Protein AF-0000000068388677 (afdb_homodimer)

Structure (mmCIF, N/CA/C/O backbone):
data_AF-0000000068388677-model_v1
#
loop_
_entity.id
_entity.type
_entity.pdbx_description
1 polymer 'Transmembrane protein'
#
loop_
_atom_site.group_PDB
_atom_site.id
_atom_site.type_symbol
_atom_site.label_atom_id
_atom_site.label_alt_id
_atom_site.label_comp_id
_atom_site.label_asym_id
_atom_site.label_entity_id
_atom_site.label_seq_id
_atom_site.pdbx_PDB_ins_code
_atom_site.Cartn_x
_atom_site.Cartn_y
_atom_site.Cartn_z
_atom_site.occupancy
_atom_site.B_iso_or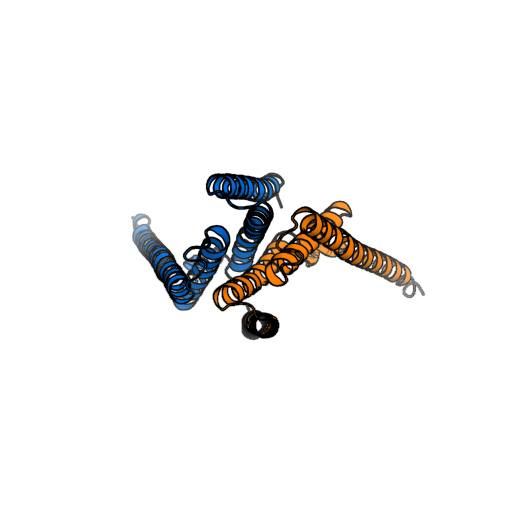_equiv
_atom_site.auth_seq_id
_atom_site.auth_comp_id
_atom_site.auth_asym_id
_atom_site.auth_atom_id
_atom_site.pdbx_PDB_model_num
ATOM 1 N N . MET A 1 1 ? 6.617 -12.484 -16.359 1 70.88 1 MET A N 1
ATOM 2 C CA . MET A 1 1 ? 5.617 -11.508 -16.797 1 70.88 1 MET A CA 1
ATOM 3 C C . MET A 1 1 ? 5.969 -10.938 -18.156 1 70.88 1 MET A C 1
ATOM 5 O O . MET A 1 1 ? 7.148 -10.812 -18.5 1 70.88 1 MET A O 1
ATOM 9 N N . SER A 1 2 ? 4.801 -10.594 -18.859 1 80.19 2 SER A N 1
ATOM 10 C CA . SER A 1 2 ? 5.016 -10.008 -20.172 1 80.19 2 SER A CA 1
ATOM 11 C C . SER A 1 2 ? 5.508 -8.562 -20.062 1 80.19 2 SER A C 1
ATOM 13 O O . SER A 1 2 ? 5.242 -7.887 -19.062 1 80.19 2 SER A O 1
ATOM 15 N N . LYS A 1 3 ? 6.238 -8 -20.984 1 84.19 3 LYS A N 1
ATOM 16 C CA . LYS A 1 3 ? 6.77 -6.641 -21.031 1 84.19 3 LYS A CA 1
ATOM 17 C C . LYS A 1 3 ? 5.648 -5.609 -21 1 84.19 3 LYS A C 1
ATOM 19 O O . LYS A 1 3 ? 5.781 -4.555 -20.375 1 84.19 3 LYS A O 1
ATOM 24 N N . VAL A 1 4 ? 4.664 -5.949 -21.656 1 84.62 4 VAL A N 1
ATOM 25 C CA . VAL A 1 4 ? 3.525 -5.043 -21.75 1 84.62 4 VAL A CA 1
ATOM 26 C C . VAL A 1 4 ? 2.895 -4.867 -20.359 1 84.62 4 VAL A C 1
ATOM 28 O O . VAL A 1 4 ? 2.539 -3.752 -19.969 1 84.62 4 VAL A O 1
ATOM 31 N N . SER A 1 5 ? 2.799 -5.879 -19.594 1 82.56 5 SER A N 1
ATOM 32 C CA . SER A 1 5 ? 2.215 -5.832 -18.25 1 82.56 5 SER A CA 1
ATOM 33 C C . SER A 1 5 ? 3.086 -5.027 -17.297 1 82.56 5 SER A C 1
ATOM 35 O O . SER A 1 5 ? 2.572 -4.277 -16.453 1 82.56 5 SER A O 1
ATOM 37 N N . ILE A 1 6 ? 4.32 -5.121 -17.5 1 83.25 6 ILE A N 1
ATOM 38 C CA . ILE A 1 6 ? 5.266 -4.355 -16.688 1 83.25 6 ILE A CA 1
ATOM 39 C C . ILE A 1 6 ? 5.113 -2.867 -16.984 1 83.25 6 ILE A C 1
ATOM 41 O O . ILE A 1 6 ? 4.996 -2.053 -16.062 1 83.25 6 ILE A O 1
ATOM 45 N N . PHE A 1 7 ? 5.098 -2.582 -18.219 1 83.19 7 PHE A N 1
ATOM 46 C CA . PHE A 1 7 ? 4.961 -1.192 -18.641 1 83.19 7 PHE A CA 1
ATOM 47 C C . PHE A 1 7 ? 3.664 -0.592 -18.109 1 83.19 7 PHE A C 1
ATOM 49 O O . PHE A 1 7 ? 3.65 0.54 -17.625 1 83.19 7 PHE A O 1
ATOM 56 N N . LYS A 1 8 ? 2.654 -1.335 -18.156 1 83.94 8 LYS A N 1
ATOM 57 C CA . LYS A 1 8 ? 1.356 -0.853 -17.688 1 83.94 8 LYS A CA 1
ATOM 58 C C . LYS A 1 8 ? 1.376 -0.573 -16.188 1 83.94 8 LYS A C 1
ATOM 60 O O . LYS A 1 8 ? 0.79 0.409 -15.727 1 83.94 8 LYS A O 1
ATOM 65 N N . ALA A 1 9 ? 2.018 -1.429 -15.5 1 83.5 9 ALA A N 1
ATOM 66 C CA . ALA A 1 9 ? 2.092 -1.253 -14.047 1 83.5 9 ALA A CA 1
ATOM 67 C C . ALA A 1 9 ? 2.867 0.012 -13.688 1 83.5 9 ALA A C 1
ATOM 69 O O . ALA A 1 9 ? 2.402 0.824 -12.883 1 83.5 9 ALA A O 1
ATOM 70 N N . TYR A 1 10 ? 3.951 0.292 -14.336 1 89.62 10 TYR A N 1
ATOM 71 C CA . TYR A 1 10 ? 4.762 1.472 -14.055 1 89.62 10 TYR A CA 1
ATOM 72 C C . TYR A 1 10 ? 4.082 2.736 -14.57 1 89.62 10 TYR A C 1
ATOM 74 O O . TYR A 1 10 ? 4.062 3.76 -13.883 1 89.62 10 TYR A O 1
ATOM 82 N N . PHE A 1 11 ? 3.566 2.586 -15.68 1 87.62 11 PHE A N 1
ATOM 83 C CA . PHE A 1 11 ? 2.898 3.744 -16.266 1 87.62 11 PHE A CA 1
ATOM 84 C C . PHE A 1 11 ? 1.707 4.168 -15.414 1 87.62 11 PHE A C 1
ATOM 86 O O . PHE A 1 11 ? 1.5 5.359 -15.172 1 87.62 11 PHE A O 1
ATOM 93 N N . GLY A 1 12 ? 0.905 3.201 -15.016 1 89.25 12 GLY A N 1
ATOM 94 C CA . GLY A 1 12 ? -0.226 3.514 -14.156 1 89.25 12 GLY A CA 1
ATOM 95 C C . GLY A 1 12 ? 0.175 4.215 -12.875 1 89.25 12 GLY A C 1
ATOM 96 O O . GLY A 1 12 ? -0.474 5.176 -12.453 1 89.25 12 GLY A O 1
ATOM 97 N N . ALA A 1 13 ? 1.21 3.748 -12.336 1 92.62 13 ALA A N 1
ATOM 98 C CA . ALA A 1 13 ? 1.688 4.332 -11.086 1 92.62 13 ALA A CA 1
ATOM 99 C C . ALA A 1 13 ? 2.172 5.766 -11.305 1 92.62 13 ALA A C 1
ATOM 101 O O . ALA A 1 13 ? 1.807 6.668 -10.547 1 92.62 13 ALA A O 1
ATOM 102 N N . VAL A 1 14 ? 2.938 5.98 -12.32 1 93.5 14 VAL A N 1
ATOM 103 C CA . VAL A 1 14 ? 3.5 7.297 -12.617 1 93.5 14 VAL A CA 1
ATOM 104 C C . VAL A 1 14 ? 2.383 8.266 -13 1 93.5 14 VAL A C 1
ATOM 106 O O . VAL A 1 14 ? 2.357 9.406 -12.539 1 93.5 14 VAL A O 1
ATOM 109 N N . PHE A 1 15 ? 1.5 7.766 -13.812 1 95.31 15 PHE A N 1
ATOM 110 C CA . PHE A 1 15 ? 0.402 8.594 -14.289 1 95.31 15 PHE A CA 1
ATOM 111 C C . PHE A 1 15 ? -0.478 9.047 -13.133 1 95.31 15 PHE A C 1
ATOM 113 O O . PHE A 1 15 ? -0.777 10.242 -13 1 95.31 15 PHE A O 1
ATOM 120 N N . LEU A 1 16 ? -0.918 8.133 -12.359 1 94.94 16 LEU A N 1
ATOM 121 C CA . LEU A 1 16 ? -1.775 8.469 -11.227 1 94.94 16 LEU A CA 1
ATOM 122 C C . LEU A 1 16 ? -1.05 9.383 -10.25 1 94.94 16 LEU A C 1
ATOM 124 O O . LEU A 1 16 ? -1.65 10.305 -9.688 1 94.94 16 LEU A O 1
ATOM 128 N N . THR A 1 17 ? 0.203 9.156 -10.016 1 95.94 17 THR A N 1
ATOM 129 C CA . THR A 1 17 ? 1 10.016 -9.141 1 95.94 17 THR A CA 1
ATOM 130 C C . THR A 1 17 ? 1.036 11.445 -9.672 1 95.94 17 THR A C 1
ATOM 132 O O . THR A 1 17 ? 0.884 12.398 -8.906 1 95.94 17 THR A O 1
ATOM 135 N N . ALA A 1 18 ? 1.253 11.57 -10.953 1 95.81 18 ALA A N 1
ATOM 136 C CA . ALA A 1 18 ? 1.291 12.891 -11.57 1 95.81 18 ALA A CA 1
ATOM 137 C C . ALA A 1 18 ? -0.039 13.617 -11.391 1 95.81 18 ALA A C 1
ATOM 139 O O . ALA A 1 18 ? -0.065 14.805 -11.07 1 95.81 18 ALA A O 1
ATOM 140 N N . ILE A 1 19 ? -1.111 12.984 -11.586 1 95.81 19 ILE A N 1
ATOM 141 C CA . ILE A 1 19 ? -2.438 13.57 -11.438 1 95.81 19 ILE A CA 1
ATOM 142 C C . ILE A 1 19 ? -2.619 14.078 -10.008 1 95.81 19 ILE A C 1
ATOM 144 O O . ILE A 1 19 ? -3.076 15.203 -9.789 1 95.81 19 ILE A O 1
ATOM 148 N N . ILE A 1 20 ? -2.244 13.219 -9.055 1 95 20 ILE A N 1
ATOM 149 C CA . ILE A 1 20 ? -2.42 13.562 -7.648 1 95 20 ILE A CA 1
ATOM 150 C C . ILE A 1 20 ? -1.515 14.734 -7.285 1 95 20 ILE A C 1
ATOM 152 O O . ILE A 1 20 ? -1.927 15.648 -6.562 1 95 20 ILE A O 1
ATOM 156 N N . ALA A 1 21 ? -0.312 14.734 -7.781 1 94.75 21 ALA A N 1
ATOM 157 C CA . ALA A 1 21 ? 0.615 15.828 -7.508 1 94.75 21 ALA A CA 1
ATOM 158 C C . ALA A 1 21 ? 0.093 17.141 -8.078 1 94.75 21 ALA A C 1
ATOM 160 O O . ALA A 1 21 ? 0.125 18.172 -7.406 1 94.75 21 ALA A O 1
ATOM 161 N N . ILE A 1 22 ? -0.365 17.094 -9.234 1 95.62 22 ILE A N 1
ATOM 162 C CA . ILE A 1 22 ? -0.893 18.281 -9.898 1 95.62 22 ILE A CA 1
ATOM 163 C C . ILE A 1 22 ? -2.127 18.781 -9.148 1 95.62 22 ILE A C 1
ATOM 165 O O . ILE A 1 22 ? -2.268 19.969 -8.898 1 95.62 22 ILE A O 1
ATOM 169 N N . ALA A 1 23 ? -2.998 17.922 -8.812 1 93.88 23 ALA A N 1
ATOM 170 C CA . ALA A 1 23 ? -4.199 18.281 -8.062 1 93.88 23 ALA A CA 1
ATOM 171 C C . ALA A 1 23 ? -3.844 18.906 -6.719 1 93.88 23 ALA A C 1
ATOM 173 O O . ALA A 1 23 ? -4.449 19.891 -6.309 1 93.88 23 ALA A O 1
ATOM 174 N N . ALA A 1 24 ? -2.9 18.281 -6.082 1 93.25 24 ALA A N 1
ATOM 175 C CA . ALA A 1 24 ? -2.467 18.797 -4.793 1 93.25 24 ALA A CA 1
ATOM 176 C C . ALA A 1 24 ? -1.853 20.188 -4.945 1 93.25 24 ALA A C 1
ATOM 178 O O . ALA A 1 24 ? -2.092 21.078 -4.125 1 93.25 24 ALA A O 1
ATOM 179 N N . TRP A 1 25 ? -1.067 20.344 -5.961 1 93.12 25 TRP A N 1
ATOM 180 C CA . TRP A 1 25 ? -0.481 21.656 -6.246 1 93.12 25 TRP A CA 1
ATOM 181 C C . TRP A 1 25 ? -1.566 22.688 -6.508 1 93.12 25 TRP A C 1
ATOM 183 O O . TRP A 1 25 ? -1.492 23.812 -6.004 1 93.12 25 TRP A O 1
ATOM 193 N N . TRP A 1 26 ? -2.57 22.297 -7.168 1 94.06 26 TRP A N 1
ATOM 194 C CA . TRP A 1 26 ? -3.682 23.188 -7.484 1 94.06 26 TRP A CA 1
ATOM 195 C C . TRP A 1 26 ? -4.441 23.578 -6.223 1 94.06 26 TRP A C 1
ATOM 197 O O . TRP A 1 26 ? -5 24.672 -6.141 1 94.06 26 TRP A O 1
ATOM 207 N N . GLN A 1 27 ? -4.477 22.719 -5.312 1 91.5 27 GLN A N 1
ATOM 2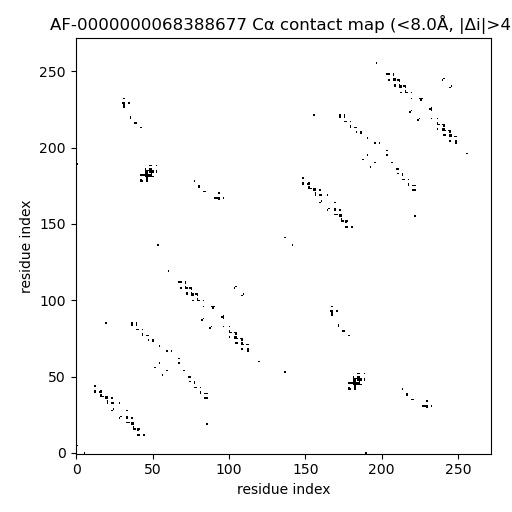08 C CA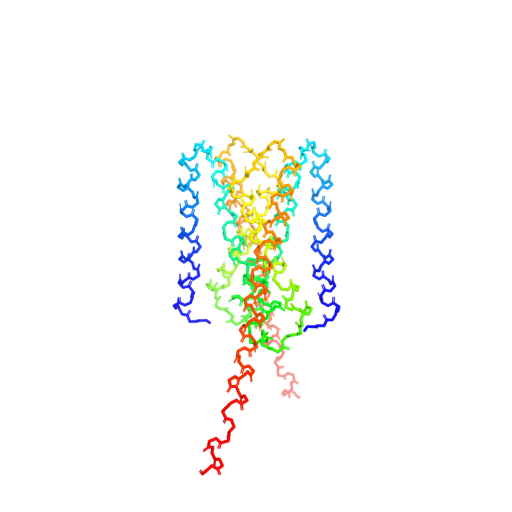 . GLN A 1 27 ? -5.191 22.953 -4.066 1 91.5 27 GLN A CA 1
ATOM 209 C C . GLN A 1 27 ? -4.363 23.812 -3.115 1 91.5 27 GLN A C 1
ATOM 211 O O . GLN A 1 27 ? -4.848 24.219 -2.053 1 91.5 27 GLN A O 1
ATOM 216 N N . GLY A 1 28 ? -3.023 24.031 -3.422 1 91.62 28 GLY A N 1
ATOM 217 C CA . GLY A 1 28 ? -2.199 24.922 -2.621 1 91.62 28 GLY A CA 1
ATOM 218 C C . GLY A 1 28 ? -1.383 24.188 -1.568 1 91.62 28 GLY A C 1
ATOM 219 O O . GLY A 1 28 ? -0.902 24.797 -0.614 1 91.62 28 GLY A O 1
ATOM 220 N N . ASP A 1 29 ? -1.327 22.891 -1.733 1 90.88 29 ASP A N 1
ATOM 221 C CA . ASP A 1 29 ? -0.529 22.141 -0.775 1 90.88 29 ASP A CA 1
ATOM 222 C C . ASP A 1 29 ? 0.948 22.516 -0.87 1 90.88 29 ASP A C 1
ATOM 224 O O . ASP A 1 29 ? 1.436 22.859 -1.945 1 90.88 29 ASP A O 1
ATOM 228 N N . ASN A 1 30 ? 1.597 22.484 0.29 1 92 30 ASN A N 1
ATOM 229 C CA . ASN A 1 30 ? 3.039 22.703 0.257 1 92 30 ASN A CA 1
ATOM 230 C C . ASN A 1 30 ? 3.779 21.5 -0.322 1 92 30 ASN A C 1
ATOM 232 O O . ASN A 1 30 ? 3.189 20.438 -0.508 1 92 30 ASN A O 1
ATOM 236 N N . ALA A 1 31 ? 5.039 21.609 -0.63 1 92.5 31 ALA A N 1
ATOM 237 C CA . ALA A 1 31 ? 5.84 20.594 -1.324 1 92.5 31 ALA A CA 1
ATOM 238 C C . ALA A 1 31 ? 5.918 19.297 -0.516 1 92.5 31 ALA A C 1
ATOM 240 O O . ALA A 1 31 ? 5.879 18.203 -1.08 1 92.5 31 ALA A O 1
ATOM 241 N N . THR A 1 32 ? 6.023 19.406 0.771 1 92.12 32 THR A N 1
ATOM 242 C CA . THR A 1 32 ? 6.121 18.234 1.639 1 92.12 32 THR A CA 1
ATOM 243 C C . THR A 1 32 ? 4.824 17.422 1.604 1 92.12 32 THR A C 1
ATOM 245 O O . THR A 1 32 ? 4.852 16.203 1.528 1 92.12 32 THR A O 1
ATOM 248 N N . THR A 1 33 ? 3.744 18.141 1.636 1 90.44 33 THR A N 1
ATOM 249 C CA . THR A 1 33 ? 2.447 17.484 1.58 1 90.44 33 THR A CA 1
ATOM 250 C C . THR A 1 33 ? 2.242 16.812 0.229 1 90.44 33 THR A C 1
ATOM 252 O O . THR A 1 33 ? 1.729 15.688 0.161 1 90.44 33 THR A O 1
ATOM 255 N N . ILE A 1 34 ? 2.605 17.453 -0.804 1 94 34 ILE A N 1
ATOM 256 C CA . ILE A 1 34 ? 2.496 16.875 -2.145 1 94 34 ILE A CA 1
ATOM 257 C C . ILE A 1 34 ? 3.314 15.594 -2.227 1 94 34 ILE A C 1
ATOM 259 O O . ILE A 1 34 ? 2.85 14.586 -2.771 1 94 34 ILE A O 1
ATOM 263 N N . PHE A 1 35 ? 4.492 15.672 -1.687 1 94.56 35 PHE A N 1
ATOM 264 C CA . PHE A 1 35 ? 5.375 14.516 -1.69 1 94.56 35 PHE A CA 1
ATOM 265 C C . PHE A 1 35 ? 4.742 13.352 -0.939 1 94.56 35 PHE A C 1
ATOM 267 O O . PHE A 1 35 ? 4.781 12.211 -1.406 1 94.56 35 PHE A O 1
ATOM 274 N N . HIS A 1 36 ? 4.129 13.562 0.18 1 94.25 36 HIS A N 1
ATOM 275 C CA . HIS A 1 36 ? 3.48 12.516 0.966 1 94.25 36 HIS A CA 1
ATOM 276 C C . HIS A 1 36 ? 2.324 11.883 0.198 1 94.25 36 HIS A C 1
ATOM 278 O O . HIS A 1 36 ? 2.188 10.664 0.171 1 94.25 36 HIS A O 1
ATOM 284 N N . LYS A 1 37 ? 1.553 12.758 -0.434 1 94.38 37 LYS A N 1
ATOM 285 C CA . LYS A 1 37 ? 0.431 12.258 -1.225 1 94.38 37 LYS A CA 1
ATOM 286 C C . LYS A 1 37 ? 0.919 11.406 -2.395 1 94.38 37 LYS A C 1
ATOM 288 O O . LYS A 1 37 ? 0.313 10.383 -2.721 1 94.38 37 LYS A O 1
ATOM 293 N N . ALA A 1 38 ? 1.976 11.859 -2.938 1 95.31 38 ALA A N 1
ATOM 294 C CA . ALA A 1 38 ? 2.555 11.148 -4.078 1 95.31 38 ALA A CA 1
ATOM 295 C C . ALA A 1 38 ? 3.049 9.766 -3.666 1 95.31 38 ALA A C 1
ATOM 297 O O . ALA A 1 38 ? 2.984 8.82 -4.453 1 95.31 38 ALA A O 1
ATOM 298 N N . LEU A 1 39 ? 3.514 9.633 -2.477 1 95.75 39 LEU A N 1
ATOM 299 C CA . LEU A 1 39 ? 4.039 8.359 -1.989 1 95.75 39 LEU A CA 1
ATOM 300 C C . LEU A 1 39 ? 2.908 7.363 -1.737 1 95.75 39 LEU A C 1
ATOM 302 O O . LEU A 1 39 ? 3.117 6.152 -1.803 1 95.75 39 LEU A O 1
ATOM 306 N N . VAL A 1 40 ? 1.746 7.848 -1.53 1 96.62 40 VAL A N 1
ATOM 307 C CA . VAL A 1 40 ? 0.61 7 -1.183 1 96.62 40 VAL A CA 1
ATOM 308 C C . VAL A 1 40 ? 0.131 6.242 -2.42 1 96.62 40 VAL A C 1
ATOM 310 O O . VAL A 1 40 ? -0.379 5.125 -2.314 1 96.62 40 VAL A O 1
ATOM 313 N N . VAL A 1 41 ? 0.378 6.742 -3.588 1 96.81 41 VAL A N 1
ATOM 314 C CA . VAL A 1 41 ? -0.19 6.223 -4.828 1 96.81 41 VAL A CA 1
ATOM 315 C C . VAL A 1 41 ? 0.393 4.844 -5.121 1 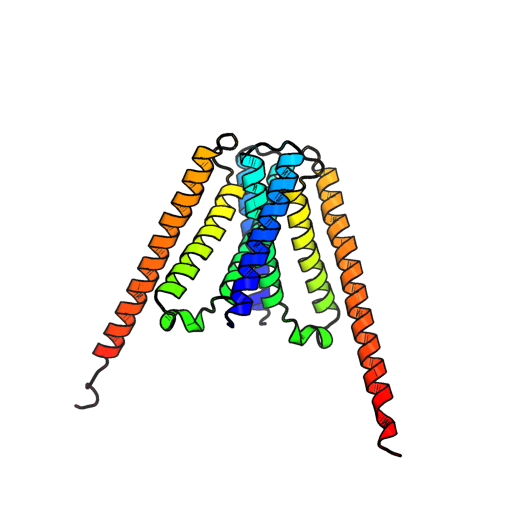96.81 41 VAL A C 1
ATOM 317 O O . VAL A 1 41 ? -0.346 3.861 -5.242 1 96.81 41 VAL A O 1
ATOM 320 N N . PRO A 1 42 ? 1.699 4.77 -5.184 1 96 42 PRO A N 1
ATOM 321 C CA . PRO A 1 42 ? 2.215 3.426 -5.445 1 96 42 PRO A CA 1
ATOM 322 C C . PRO A 1 42 ? 1.899 2.441 -4.32 1 96 42 PRO A C 1
ATOM 324 O O . PRO A 1 42 ? 1.711 1.25 -4.574 1 96 42 PRO A O 1
ATOM 327 N N . LEU A 1 43 ? 1.852 2.918 -3.113 1 96.94 43 LEU A N 1
ATOM 328 C CA . LEU A 1 43 ? 1.47 2.047 -2.008 1 96.94 43 LEU A CA 1
ATOM 329 C C . LEU A 1 43 ? 0.065 1.489 -2.215 1 96.94 43 LEU A C 1
ATOM 331 O O . LEU A 1 43 ? -0.172 0.298 -2.004 1 96.94 43 LEU A O 1
ATOM 335 N N . TYR A 1 44 ? -0.84 2.35 -2.629 1 96.94 44 TYR A N 1
ATOM 336 C CA . TYR A 1 44 ? -2.223 1.956 -2.871 1 96.94 44 TYR A CA 1
ATOM 337 C C . TYR A 1 44 ? -2.311 0.932 -3.996 1 96.94 44 TYR A C 1
ATOM 339 O O . TYR A 1 44 ? -2.979 -0.095 -3.859 1 96.94 44 TYR A O 1
ATOM 347 N N . LEU A 1 45 ? -1.621 1.186 -5.102 1 96.88 45 LEU A N 1
ATOM 348 C CA . LEU A 1 45 ? -1.681 0.3 -6.262 1 96.88 45 LEU A CA 1
ATOM 349 C C . LEU A 1 45 ? -1.1 -1.07 -5.93 1 96.88 45 LEU A C 1
ATOM 351 O O . LEU A 1 45 ? -1.686 -2.098 -6.273 1 96.88 45 LEU A O 1
ATOM 355 N N . LEU A 1 46 ? -0.011 -1.026 -5.223 1 96.5 46 LEU A N 1
ATOM 356 C CA . LEU A 1 46 ? 0.612 -2.285 -4.828 1 96.5 46 LEU A CA 1
ATOM 357 C C . LEU A 1 46 ? -0.224 -3 -3.773 1 96.5 46 LEU A C 1
ATOM 359 O O . LEU A 1 46 ? -0.3 -4.23 -3.764 1 96.5 46 LEU A O 1
ATOM 363 N N . ALA A 1 47 ? -0.791 -2.258 -2.893 1 97 47 ALA A N 1
ATOM 364 C CA . ALA A 1 47 ? -1.649 -2.854 -1.872 1 97 47 ALA A CA 1
ATOM 365 C C . ALA A 1 47 ? -2.846 -3.559 -2.504 1 97 47 ALA A C 1
ATOM 367 O O . ALA A 1 47 ? -3.238 -4.645 -2.066 1 97 47 ALA A O 1
ATOM 368 N N . SER A 1 48 ? -3.42 -2.918 -3.5 1 95.75 48 SER A N 1
ATOM 369 C CA . SER A 1 48 ? -4.531 -3.535 -4.219 1 95.75 48 SER A CA 1
ATOM 370 C C . SER A 1 48 ? -4.109 -4.852 -4.859 1 95.75 48 SER A C 1
ATOM 372 O O . SER A 1 48 ? -4.848 -5.84 -4.797 1 95.75 48 SER A O 1
ATOM 374 N N . THR A 1 49 ? -2.945 -4.801 -5.391 1 94.06 49 THR A N 1
ATOM 375 C CA . THR A 1 49 ? -2.4 -6.023 -5.973 1 94.06 49 THR A CA 1
ATOM 376 C C . THR A 1 49 ? -2.15 -7.07 -4.891 1 94.06 49 THR A C 1
ATOM 378 O O . THR A 1 49 ? -2.391 -8.258 -5.105 1 94.06 49 THR A O 1
ATOM 381 N N . GLY A 1 50 ? -1.657 -6.625 -3.781 1 94.88 50 GLY A N 1
ATOM 382 C CA . GLY A 1 50 ? -1.432 -7.535 -2.67 1 94.88 50 GLY A CA 1
ATOM 383 C C . GLY A 1 50 ? -2.705 -8.188 -2.162 1 94.88 50 GLY A C 1
ATOM 384 O O . GLY A 1 50 ? -2.721 -9.383 -1.858 1 94.88 50 GLY A O 1
ATOM 385 N N . LEU A 1 51 ? -3.699 -7.406 -2.096 1 94.88 51 LEU A N 1
ATOM 386 C CA . LEU A 1 51 ? -4.98 -7.949 -1.66 1 94.88 51 LEU A CA 1
ATOM 387 C C . LEU A 1 51 ? -5.473 -9.023 -2.625 1 94.88 51 LEU A C 1
ATOM 389 O O . LEU A 1 51 ? -5.988 -10.055 -2.199 1 94.88 51 LEU A O 1
ATOM 393 N N . ARG A 1 52 ? -5.266 -8.828 -3.881 1 92.94 52 ARG A N 1
ATOM 394 C CA . ARG A 1 52 ? -5.699 -9.773 -4.902 1 92.94 52 ARG A CA 1
ATOM 395 C C . ARG A 1 52 ? -4.875 -11.055 -4.848 1 92.94 52 ARG A C 1
ATOM 397 O O . ARG A 1 52 ? -5.332 -12.109 -5.289 1 92.94 52 ARG A O 1
ATOM 404 N N . SER A 1 53 ? -3.705 -10.906 -4.324 1 90.31 53 SER A N 1
ATOM 405 C CA . SER A 1 53 ? -2.91 -12.117 -4.156 1 90.31 53 SER A CA 1
ATOM 406 C C . SER A 1 53 ? -3.516 -13.039 -3.1 1 90.31 53 SER A C 1
ATOM 408 O O . SER A 1 53 ? -3.389 -14.258 -3.186 1 90.31 53 SER A O 1
ATOM 410 N N . TYR A 1 54 ? -4.184 -12.484 -2.104 1 90.12 54 TYR A N 1
ATOM 411 C CA . TYR A 1 54 ? -4.871 -13.266 -1.079 1 90.12 54 TYR A CA 1
ATOM 412 C C . TYR A 1 54 ? -6.25 -13.703 -1.562 1 90.12 54 TYR A C 1
ATOM 414 O O . TYR A 1 54 ? -6.777 -14.719 -1.107 1 90.12 54 TYR A O 1
ATOM 422 N N . PHE A 1 55 ? -6.797 -12.914 -2.477 1 92 55 PHE A N 1
ATOM 423 C CA . PHE A 1 55 ? -8.117 -13.172 -3.033 1 92 55 PHE A CA 1
ATOM 424 C C . PHE A 1 55 ? -8.062 -13.227 -4.555 1 92 55 PHE A C 1
ATOM 426 O O . PHE A 1 55 ? -8.578 -12.336 -5.234 1 92 55 PHE A O 1
ATOM 433 N N . PRO A 1 56 ? -7.555 -14.352 -5.055 1 89.5 56 PRO A N 1
ATOM 434 C CA . PRO A 1 56 ? -7.379 -14.43 -6.508 1 89.5 56 PRO A CA 1
ATOM 435 C C . PRO A 1 56 ? -8.703 -14.32 -7.266 1 89.5 56 PRO A C 1
ATOM 437 O O . PRO A 1 56 ? -9.719 -14.852 -6.82 1 89.5 56 PRO A O 1
ATOM 440 N N . GLU A 1 57 ? -8.578 -13.656 -8.391 1 87.19 57 GLU A N 1
ATOM 441 C CA . GLU A 1 57 ? -9.758 -13.367 -9.203 1 87.19 57 GLU A CA 1
ATOM 442 C C . GLU A 1 57 ? -10.375 -14.656 -9.75 1 87.19 57 GLU A C 1
ATOM 444 O O . GLU A 1 57 ? -11.586 -14.734 -9.945 1 87.19 57 GLU A O 1
ATOM 449 N N . ILE A 1 58 ? -9.578 -15.68 -10.008 1 83.44 58 ILE A N 1
ATOM 450 C CA . ILE A 1 58 ? -10.023 -16.938 -10.609 1 83.44 58 ILE A CA 1
ATOM 451 C C . ILE A 1 58 ? -11.031 -17.609 -9.688 1 83.44 58 ILE A C 1
ATOM 453 O O . ILE A 1 58 ? -11.875 -18.391 -10.148 1 83.44 58 ILE A O 1
ATOM 457 N N . PHE A 1 59 ? -11.086 -17.219 -8.445 1 86.69 59 PHE A N 1
ATOM 458 C CA . PHE A 1 59 ? -11.953 -17.906 -7.492 1 86.69 59 PHE A CA 1
ATOM 459 C C . PHE A 1 59 ? -13.156 -17.031 -7.137 1 86.69 59 PHE A C 1
ATOM 461 O O . PHE A 1 59 ? -13.945 -17.391 -6.262 1 86.69 59 PHE A O 1
ATOM 468 N N . ASP A 1 60 ? -13.297 -15.938 -7.785 1 85.56 60 ASP A N 1
ATOM 469 C CA . ASP A 1 60 ? -14.352 -14.992 -7.434 1 85.56 60 ASP A CA 1
ATOM 470 C C . ASP A 1 60 ? -15.734 -15.633 -7.57 1 85.56 60 ASP A C 1
ATOM 472 O O . ASP A 1 60 ? -16.609 -15.414 -6.73 1 85.56 60 ASP A O 1
ATOM 476 N N . SER A 1 61 ? -15.914 -16.406 -8.609 1 81.75 61 SER A N 1
ATOM 477 C CA . SER A 1 61 ? -17.219 -16.984 -8.883 1 81.75 61 SER A CA 1
ATOM 478 C C . SER A 1 61 ? -17.516 -18.141 -7.926 1 81.75 61 SER A C 1
ATOM 480 O O . SER A 1 61 ? -18.688 -18.469 -7.684 1 81.75 61 SER A O 1
ATOM 482 N N . LYS A 1 62 ? -16.531 -18.766 -7.422 1 84.62 62 LYS A N 1
ATOM 483 C CA . LYS A 1 62 ? -16.703 -19.938 -6.57 1 84.62 62 LYS A CA 1
ATOM 484 C C . LYS A 1 62 ? -16.578 -19.562 -5.094 1 84.62 62 LYS A C 1
ATOM 486 O O . LYS A 1 62 ? -16.891 -20.375 -4.215 1 84.62 62 LYS A O 1
ATOM 491 N N . ARG A 1 63 ? -16.172 -18.406 -4.863 1 85.69 63 ARG A N 1
ATOM 492 C CA . ARG A 1 63 ? -15.961 -17.969 -3.486 1 85.69 63 ARG A CA 1
ATOM 493 C C . ARG A 1 63 ? -17.281 -17.844 -2.736 1 85.69 63 ARG A C 1
ATOM 495 O O . ARG A 1 63 ? -18.281 -17.391 -3.299 1 85.69 63 ARG A O 1
ATOM 502 N N . GLY A 1 64 ? -17.234 -18.219 -1.515 1 88.44 64 GLY A N 1
ATOM 503 C CA . GLY A 1 64 ? -18.422 -18.078 -0.679 1 88.44 64 GLY A CA 1
ATOM 504 C C . GLY A 1 64 ? -18.812 -16.641 -0.447 1 88.44 64 GLY A C 1
ATOM 505 O O . GLY A 1 64 ? -18.031 -15.719 -0.727 1 88.44 64 GLY A O 1
ATOM 506 N N . ILE A 1 65 ? -19.984 -16.438 0.068 1 88.69 65 ILE A N 1
ATOM 507 C CA . ILE A 1 65 ? -20.547 -15.117 0.306 1 88.69 65 ILE A CA 1
ATOM 508 C C . ILE A 1 65 ? -19.688 -14.375 1.326 1 88.69 65 ILE A C 1
ATOM 510 O O . ILE A 1 65 ? -19.438 -13.18 1.172 1 88.69 65 ILE A O 1
ATOM 514 N N . LEU A 1 66 ? -19.219 -15.062 2.309 1 89.25 66 LEU A N 1
ATOM 515 C CA . LEU A 1 66 ? -18.422 -14.43 3.354 1 89.25 66 LEU A CA 1
ATOM 516 C C . LEU A 1 66 ? -17.078 -13.992 2.814 1 89.25 66 LEU A C 1
ATOM 518 O O . LEU A 1 66 ? -16.578 -12.914 3.164 1 89.25 66 LEU A O 1
ATOM 522 N N . GLY A 1 67 ? -16.484 -14.891 2.004 1 89.56 67 GLY A N 1
ATOM 523 C CA . GLY A 1 67 ? -15.219 -14.539 1.374 1 89.56 67 GLY A CA 1
ATOM 524 C C . GLY A 1 67 ? -15.336 -13.359 0.427 1 89.56 67 GLY A C 1
ATOM 525 O O . GLY A 1 67 ? -14.438 -12.516 0.36 1 89.56 67 GLY A O 1
ATOM 526 N N . THR A 1 68 ? -16.438 -13.32 -0.212 1 90.44 68 THR A N 1
ATOM 527 C CA . THR A 1 68 ? -16.703 -12.211 -1.13 1 90.44 68 THR A CA 1
ATOM 528 C C . THR A 1 68 ? -16.906 -10.914 -0.364 1 90.44 68 THR A C 1
ATOM 530 O O . THR A 1 68 ? -16.391 -9.859 -0.754 1 90.44 68 THR A O 1
ATOM 533 N N . LEU A 1 69 ? -17.625 -11.031 0.663 1 90.88 69 LEU A N 1
ATOM 534 C CA . LEU A 1 69 ? -17.844 -9.867 1.512 1 90.88 69 LEU A CA 1
ATOM 535 C C . LEU A 1 69 ? -16.531 -9.359 2.098 1 90.88 69 LEU A C 1
ATOM 537 O O . LEU A 1 69 ? -16.281 -8.156 2.117 1 90.88 69 LEU A O 1
ATOM 541 N N . GLU A 1 70 ? -15.75 -10.281 2.59 1 92.25 70 GLU A N 1
ATOM 542 C CA . GLU A 1 70 ? -14.453 -9.922 3.162 1 92.25 70 GLU A CA 1
ATOM 543 C C . GLU A 1 70 ? -13.586 -9.18 2.148 1 92.25 70 GLU A C 1
ATOM 545 O O . GLU A 1 70 ? -12.992 -8.148 2.467 1 92.25 70 GLU A O 1
ATOM 550 N N . PHE A 1 71 ? -13.555 -9.703 0.993 1 92.88 71 PHE A N 1
ATOM 551 C CA . PHE A 1 71 ? -12.75 -9.078 -0.057 1 92.88 71 PHE A CA 1
ATOM 552 C C . PHE A 1 71 ? -13.227 -7.656 -0.329 1 92.88 71 PHE A C 1
ATOM 554 O O . PHE A 1 71 ? -12.414 -6.734 -0.413 1 92.88 71 PHE A O 1
ATOM 561 N N . HIS A 1 72 ? -14.484 -7.43 -0.451 1 93 72 HIS A N 1
ATOM 562 C CA . HIS A 1 72 ? -15 -6.125 -0.844 1 93 72 HIS A CA 1
ATOM 563 C C . HIS A 1 72 ? -14.891 -5.121 0.29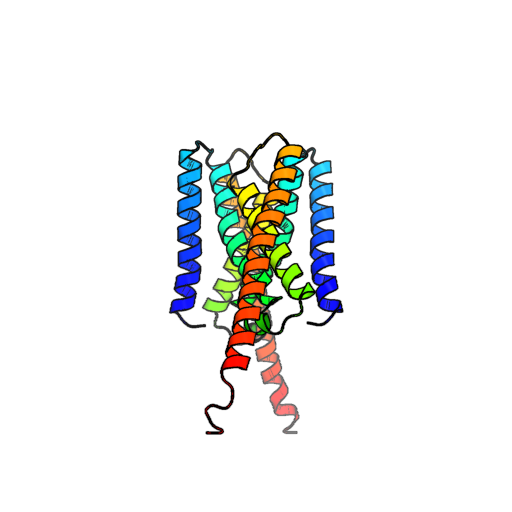9 1 93 72 HIS A C 1
ATOM 565 O O . HIS A 1 72 ? -14.664 -3.93 0.066 1 93 72 HIS A O 1
ATOM 571 N N . ILE A 1 73 ? -14.969 -5.578 1.474 1 93.31 73 ILE A N 1
ATOM 572 C CA . ILE A 1 73 ? -14.75 -4.703 2.619 1 93.31 73 ILE A CA 1
ATOM 573 C C . ILE A 1 73 ? -13.289 -4.266 2.66 1 93.31 73 ILE A C 1
ATOM 575 O O . ILE A 1 73 ? -12.992 -3.078 2.82 1 93.31 73 ILE A O 1
ATOM 579 N N . LEU A 1 74 ? -12.406 -5.246 2.506 1 95.38 74 LEU A N 1
ATOM 580 C CA . LEU A 1 74 ? -10.977 -4.941 2.547 1 95.38 74 LEU A CA 1
ATOM 581 C C . LEU A 1 74 ? -10.578 -4.043 1.382 1 95.38 74 LEU A C 1
ATOM 583 O O . LEU A 1 74 ? -9.805 -3.1 1.557 1 95.38 74 LEU A O 1
ATOM 587 N N . ASN A 1 75 ? -11.109 -4.391 0.271 1 95.5 75 ASN A N 1
ATOM 588 C CA . ASN A 1 75 ? -10.844 -3.572 -0.907 1 95.5 75 ASN A CA 1
ATOM 589 C C . ASN A 1 75 ? -11.336 -2.141 -0.715 1 95.5 75 ASN A C 1
ATOM 591 O O . ASN A 1 75 ? -10.656 -1.188 -1.1 1 95.5 75 ASN A O 1
ATOM 595 N N . SER A 1 76 ? -12.469 -2.018 -0.206 1 96.06 76 SER A N 1
ATOM 596 C CA . SER A 1 76 ? -13.023 -0.697 0.069 1 96.06 76 SER A CA 1
ATOM 597 C C . SER A 1 76 ? -12.227 0.027 1.146 1 96.06 76 SER A C 1
ATOM 599 O O . SER A 1 76 ? -12.094 1.253 1.112 1 96.06 76 SER A O 1
ATOM 601 N N . ALA A 1 77 ? -11.773 -0.693 2.074 1 96.38 77 ALA A N 1
ATOM 602 C CA . ALA A 1 77 ? -10.961 -0.099 3.131 1 96.38 77 ALA A CA 1
ATOM 603 C C . ALA A 1 77 ? -9.664 0.485 2.566 1 96.38 77 ALA A C 1
ATOM 605 O O . ALA A 1 77 ? -9.242 1.574 2.961 1 96.38 77 ALA A O 1
ATOM 606 N N . ILE A 1 78 ? -9.047 -0.221 1.672 1 96.88 78 ILE A N 1
ATOM 607 C CA . ILE A 1 78 ? -7.828 0.251 1.021 1 96.88 78 ILE A CA 1
ATOM 608 C C . ILE A 1 78 ? -8.133 1.511 0.212 1 96.88 78 ILE A C 1
ATOM 610 O O . ILE A 1 78 ? -7.375 2.482 0.258 1 96.88 78 ILE A O 1
ATOM 614 N N . LEU A 1 79 ? -9.203 1.463 -0.463 1 96.31 79 LEU A N 1
ATOM 615 C CA . LEU A 1 79 ? -9.617 2.619 -1.248 1 96.31 79 LEU A CA 1
ATOM 616 C C . LEU A 1 79 ? -9.914 3.812 -0.345 1 96.31 79 LEU A C 1
ATOM 618 O O . LEU A 1 79 ? -9.523 4.941 -0.652 1 96.31 79 LEU A O 1
ATOM 622 N N . ALA A 1 80 ? -10.633 3.543 0.683 1 95.75 80 ALA A N 1
ATOM 623 C CA . ALA A 1 80 ? -10.945 4.602 1.639 1 95.75 80 ALA A CA 1
ATOM 624 C C . ALA A 1 80 ? -9.672 5.199 2.23 1 95.75 80 ALA A C 1
ATOM 626 O O . ALA A 1 80 ? -9.562 6.422 2.375 1 95.75 80 ALA A O 1
ATOM 627 N N . ALA A 1 81 ? -8.758 4.336 2.6 1 96.5 81 ALA A N 1
ATOM 628 C CA . ALA A 1 81 ? -7.48 4.805 3.131 1 96.5 81 ALA A CA 1
ATOM 629 C C . ALA A 1 81 ? -6.77 5.711 2.133 1 96.5 81 ALA A C 1
ATOM 631 O O . ALA A 1 81 ? -6.238 6.762 2.506 1 96.5 81 ALA A O 1
ATOM 632 N N . PHE A 1 82 ? -6.766 5.32 0.896 1 96.44 82 PHE A N 1
ATOM 633 C CA . PHE A 1 82 ? -6.164 6.117 -0.167 1 96.44 82 PHE A CA 1
ATOM 634 C C . PHE A 1 82 ? -6.809 7.496 -0.235 1 96.44 82 PHE A C 1
ATOM 636 O O . PHE A 1 82 ? -6.113 8.516 -0.246 1 96.44 82 PHE A O 1
ATOM 643 N N . PHE A 1 83 ? -8.102 7.543 -0.203 1 94.81 83 PHE A N 1
ATOM 644 C CA . PHE A 1 83 ? -8.828 8.797 -0.321 1 94.81 83 PHE A CA 1
ATOM 645 C C . PHE A 1 83 ? -8.57 9.695 0.883 1 94.81 83 PHE A C 1
ATOM 647 O O . PHE A 1 83 ? -8.344 10.898 0.731 1 94.81 83 PHE A O 1
ATOM 654 N N . ILE A 1 84 ? -8.555 9.125 1.981 1 94.12 84 ILE A N 1
ATOM 655 C CA . ILE A 1 84 ? -8.352 9.906 3.201 1 94.12 84 ILE A CA 1
ATOM 656 C C . ILE A 1 84 ? -6.938 10.477 3.225 1 94.12 84 ILE A C 1
ATOM 658 O O . ILE A 1 84 ? -6.738 11.641 3.568 1 94.12 84 ILE A O 1
ATOM 662 N N . LEU A 1 85 ? -5.977 9.727 2.834 1 94.31 85 LEU A N 1
ATOM 663 C CA . LEU A 1 85 ? -4.578 10.141 2.91 1 94.31 85 LEU A CA 1
ATOM 664 C C . LEU A 1 85 ? -4.246 11.141 1.811 1 94.31 85 LEU A C 1
ATOM 666 O O . LEU A 1 85 ? -3.387 12.008 1.993 1 94.31 85 LEU A O 1
ATOM 670 N N . VAL A 1 86 ? -4.914 11.008 0.705 1 93.56 86 VAL A N 1
ATOM 671 C CA . VAL A 1 86 ? -4.602 11.852 -0.441 1 93.56 86 VAL A CA 1
ATOM 672 C C . VAL A 1 86 ? -5.441 13.125 -0.391 1 93.56 86 VAL A C 1
ATOM 674 O O . VAL A 1 86 ? -4.93 14.227 -0.608 1 93.56 86 VAL A O 1
ATOM 677 N N . LEU A 1 87 ? -6.668 12.969 -0.085 1 89.06 87 LEU A N 1
ATOM 678 C CA . LEU A 1 87 ? -7.539 14.133 -0.104 1 89.06 87 LEU A CA 1
ATOM 679 C C . LEU A 1 87 ? -7.496 14.867 1.231 1 89.06 87 LEU A C 1
ATOM 681 O O . LEU A 1 87 ? -7.688 16.078 1.283 1 89.06 87 LEU A O 1
ATOM 685 N N . ARG A 1 88 ? -7.238 14.133 2.322 1 82.62 88 ARG A N 1
ATOM 686 C CA . ARG A 1 88 ? -7.18 14.664 3.68 1 82.62 88 ARG A CA 1
ATOM 687 C C . ARG A 1 88 ? -8.391 15.539 3.977 1 82.62 88 ARG A C 1
ATOM 689 O O . ARG A 1 88 ? -8.25 16.703 4.379 1 82.62 88 ARG A O 1
ATOM 696 N N . PRO A 1 89 ? -9.508 14.797 3.85 1 72.88 89 PRO A N 1
ATOM 697 C CA . PRO A 1 89 ? -10.68 15.602 4.188 1 72.88 89 PRO A CA 1
ATOM 698 C C . PRO A 1 89 ? -10.789 15.891 5.68 1 72.88 89 PRO A C 1
ATOM 700 O O . PRO A 1 89 ? -10.359 15.078 6.504 1 72.88 89 PRO A O 1
ATOM 703 N N . PHE A 1 90 ? -11.133 17 6.113 1 76.75 90 PHE A N 1
ATOM 704 C CA . PHE A 1 90 ? -11.398 17.391 7.492 1 76.75 90 PHE A CA 1
ATOM 705 C C . PHE A 1 90 ? -10.141 17.266 8.344 1 76.75 90 PHE A C 1
ATOM 707 O O . PHE A 1 90 ? -10.148 16.562 9.367 1 76.75 90 PHE A O 1
ATOM 714 N N . PRO A 1 91 ? -9.039 17.844 8.031 1 73.44 91 PRO A N 1
ATOM 715 C CA . PRO A 1 91 ? -7.738 17.625 8.672 1 73.44 91 PRO A CA 1
ATOM 716 C C . PRO A 1 91 ? -7.762 17.906 10.172 1 73.44 91 PRO A C 1
ATOM 718 O O . PRO A 1 91 ? -6.938 17.375 10.922 1 73.44 91 PRO A O 1
ATOM 721 N N . ASP A 1 92 ? -8.75 18.516 10.633 1 80.56 92 ASP A N 1
ATOM 722 C CA . ASP A 1 92 ? -8.727 18.875 12.039 1 80.56 92 ASP A CA 1
ATOM 723 C C . ASP A 1 92 ? -9.891 18.234 12.789 1 80.56 92 ASP A C 1
ATOM 725 O O . ASP A 1 92 ? -10.141 18.562 13.953 1 80.56 92 ASP A O 1
ATOM 729 N N . ASP A 1 93 ? -10.516 17.297 12.156 1 89.88 93 ASP A N 1
ATOM 730 C CA . ASP A 1 93 ? -11.68 16.672 12.773 1 89.88 93 ASP A CA 1
ATOM 731 C C . ASP A 1 93 ? -11.648 15.156 12.609 1 89.88 93 ASP A C 1
ATOM 733 O O . ASP A 1 93 ? -12.086 14.625 11.586 1 89.88 93 ASP A O 1
ATOM 737 N N . ILE A 1 94 ? -11.234 14.516 13.695 1 91 94 ILE A N 1
ATOM 738 C CA . ILE A 1 94 ? -11.094 13.07 13.641 1 91 94 ILE A CA 1
ATOM 739 C C . ILE A 1 94 ? -12.469 12.422 13.484 1 91 94 ILE A C 1
ATOM 741 O O . ILE A 1 94 ? -12.609 11.406 12.797 1 91 94 ILE A O 1
ATOM 745 N N . GLY A 1 95 ? -13.422 12.984 14.07 1 92.06 95 GLY A N 1
ATOM 746 C CA . GLY A 1 95 ? -14.773 12.453 13.977 1 92.06 95 GLY A CA 1
ATOM 747 C C . GLY A 1 95 ? -15.289 12.391 12.547 1 92.06 95 GLY A C 1
ATOM 748 O O . GLY A 1 95 ? -15.711 11.336 12.078 1 92.06 95 GLY A O 1
ATOM 749 N N . ASN A 1 96 ? -15.172 13.477 11.891 1 91.44 96 ASN A N 1
ATOM 750 C CA . ASN A 1 96 ? -15.641 13.539 10.508 1 91.44 96 ASN A CA 1
ATOM 751 C C . ASN A 1 96 ? -14.789 12.664 9.594 1 91.44 96 ASN A C 1
ATOM 753 O O . ASN A 1 96 ? -15.289 12.102 8.617 1 91.44 96 ASN A O 1
ATOM 757 N N . GLN A 1 97 ? -13.594 12.492 9.859 1 92 97 GLN A N 1
ATOM 758 C CA . GLN A 1 97 ? -12.727 11.641 9.047 1 92 97 GLN A CA 1
ATOM 759 C C . GLN A 1 97 ? -13.117 10.172 9.195 1 92 97 GLN A C 1
ATOM 761 O O . GLN A 1 97 ? -13.156 9.43 8.203 1 92 97 GLN A O 1
ATOM 766 N N . LEU A 1 98 ? -13.398 9.898 10.422 1 93.12 98 LEU A N 1
ATOM 767 C CA . LEU A 1 98 ? -13.812 8.516 10.672 1 93.12 98 LEU A CA 1
ATOM 768 C C . LEU A 1 98 ? -15.133 8.211 9.984 1 93.12 98 LEU A C 1
ATOM 770 O O . LEU A 1 98 ? -15.297 7.148 9.391 1 93.12 98 LEU A O 1
ATOM 774 N N . VAL A 1 99 ? -15.984 9.125 10.102 1 92 99 VAL A N 1
ATOM 775 C CA . VAL A 1 99 ? -17.281 8.953 9.461 1 92 99 VAL A CA 1
ATOM 776 C C . VAL A 1 99 ? -17.094 8.797 7.949 1 92 99 VAL A C 1
ATOM 778 O O . VAL A 1 99 ? -17.703 7.93 7.328 1 92 99 VAL A O 1
ATOM 781 N N . SER A 1 100 ? -16.281 9.609 7.414 1 91.31 100 SER A N 1
ATOM 782 C CA . SER A 1 100 ? -16 9.531 5.98 1 91.31 100 SER A CA 1
ATOM 783 C C . SER A 1 100 ? -15.367 8.195 5.609 1 91.31 100 SER A C 1
ATOM 785 O O . SER A 1 100 ? -15.719 7.602 4.586 1 91.31 100 SER A O 1
ATOM 787 N N . PHE A 1 101 ? -14.477 7.801 6.418 1 94 101 PHE A N 1
ATOM 788 C CA . PHE A 1 101 ? -13.789 6.539 6.18 1 94 101 PHE A CA 1
ATOM 789 C C . PHE A 1 101 ? -14.781 5.379 6.145 1 94 101 PHE A C 1
ATOM 791 O O . PHE A 1 101 ? -14.812 4.609 5.18 1 94 101 PHE A O 1
ATOM 798 N N . PHE A 1 102 ? -15.602 5.301 7.137 1 94.19 102 PHE A N 1
ATOM 799 C CA . PHE A 1 102 ? -16.531 4.188 7.246 1 94.19 102 PHE A CA 1
ATOM 800 C C . PHE A 1 102 ? -17.656 4.312 6.219 1 94.19 102 PHE A C 1
ATOM 802 O O . PHE A 1 102 ? -18.156 3.307 5.711 1 94.19 102 PHE A O 1
ATOM 809 N N . PHE A 1 103 ? -17.984 5.492 5.926 1 92.69 103 PHE A N 1
ATOM 810 C CA . PHE A 1 103 ? -18.969 5.699 4.875 1 92.69 103 PHE A CA 1
ATOM 811 C C . PHE A 1 103 ? -18.453 5.18 3.535 1 92.69 103 PHE A C 1
ATOM 813 O O . PHE A 1 103 ? -19.188 4.504 2.807 1 92.69 103 PHE A O 1
ATOM 820 N N . LEU A 1 104 ? -17.219 5.504 3.293 1 92.12 104 LEU A N 1
ATOM 821 C CA . LEU A 1 104 ? -16.641 5.07 2.027 1 92.12 104 LEU A CA 1
ATOM 822 C C . LEU A 1 104 ? -16.547 3.551 1.962 1 92.12 104 LEU A C 1
ATOM 824 O O . LEU A 1 104 ? -16.828 2.951 0.92 1 92.12 104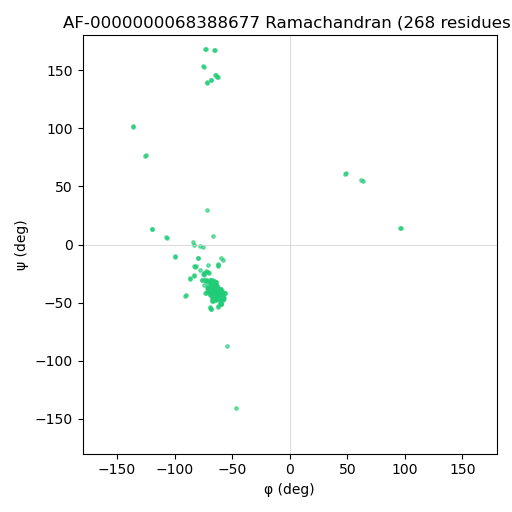 LEU A O 1
ATOM 828 N N . ILE A 1 105 ? -16.156 3.021 3.047 1 94.81 105 ILE A N 1
ATOM 829 C CA . ILE A 1 105 ? -16.062 1.566 3.098 1 94.81 105 ILE A CA 1
ATOM 830 C C . ILE A 1 105 ? -17.438 0.96 2.834 1 94.81 105 ILE A C 1
ATOM 832 O O . ILE A 1 105 ? -17.578 0.064 1.999 1 94.81 105 ILE A O 1
ATOM 836 N N . ALA A 1 106 ? -18.344 1.478 3.568 1 93.38 106 ALA A N 1
ATOM 837 C CA . ALA A 1 106 ? -19.703 0.945 3.463 1 93.38 106 ALA A CA 1
ATOM 838 C C . ALA A 1 106 ? -20.266 1.162 2.062 1 93.38 106 ALA A C 1
ATOM 840 O O . ALA A 1 106 ? -20.844 0.245 1.469 1 93.38 106 ALA A O 1
ATOM 841 N N . PHE A 1 107 ? -20.078 2.273 1.566 1 91.81 107 PHE A N 1
ATOM 842 C CA . PHE A 1 107 ? -20.672 2.637 0.282 1 91.81 107 PHE A CA 1
ATOM 843 C C . PHE A 1 107 ? -20.031 1.843 -0.85 1 91.81 107 PHE A C 1
ATOM 845 O O . PHE A 1 107 ? -20.734 1.177 -1.619 1 91.81 107 PHE A O 1
ATOM 852 N N . THR A 1 108 ? -18.766 1.892 -0.963 1 90.5 108 THR A N 1
ATOM 853 C CA . THR A 1 108 ? -18.078 1.206 -2.049 1 90.5 108 THR A CA 1
ATOM 854 C C . THR A 1 108 ? -18.125 -0.306 -1.853 1 90.5 108 THR A C 1
ATOM 856 O O . THR A 1 108 ? -18.25 -1.06 -2.82 1 90.5 108 THR A O 1
ATOM 859 N N . GLY A 1 109 ? -18 -0.691 -0.594 1 89.44 109 GLY A N 1
ATOM 860 C CA . GLY A 1 109 ? -18.094 -2.113 -0.302 1 89.44 109 GLY A CA 1
ATOM 861 C C . GLY A 1 109 ? -19.422 -2.725 -0.696 1 89.44 109 GLY A C 1
ATOM 862 O O . GLY A 1 109 ? -19.453 -3.785 -1.323 1 89.44 109 GLY A O 1
ATOM 863 N N . THR A 1 110 ? -20.391 -2.039 -0.328 1 87.88 110 THR A N 1
ATOM 864 C CA . THR A 1 110 ? -21.734 -2.531 -0.633 1 87.88 110 THR A CA 1
ATOM 865 C C . THR A 1 110 ? -21.984 -2.512 -2.137 1 87.88 110 THR A C 1
ATOM 867 O O . THR A 1 110 ? -22.531 -3.465 -2.691 1 87.88 110 THR A O 1
ATOM 870 N N . ALA A 1 111 ? -21.625 -1.472 -2.748 1 87.06 111 ALA A N 1
ATOM 871 C CA . ALA A 1 111 ? -21.828 -1.347 -4.191 1 87.06 111 ALA A CA 1
ATOM 872 C C . ALA A 1 111 ? -21.094 -2.447 -4.945 1 87.06 111 ALA A C 1
ATOM 874 O O . ALA A 1 111 ? -21.656 -3.094 -5.828 1 87.06 111 ALA A O 1
ATOM 875 N N . ASN A 1 112 ? -19.906 -2.65 -4.566 1 86.81 112 ASN A N 1
ATOM 876 C CA . ASN A 1 112 ? -19.109 -3.666 -5.238 1 86.81 112 ASN A CA 1
ATOM 877 C C . ASN A 1 112 ? -19.594 -5.074 -4.906 1 86.81 112 ASN A C 1
ATOM 879 O O . ASN A 1 112 ? -19.562 -5.961 -5.762 1 86.81 112 ASN A O 1
ATOM 883 N N . PHE A 1 113 ? -19.984 -5.199 -3.732 1 85.06 113 PHE A N 1
ATOM 884 C CA . PHE A 1 113 ? -20.531 -6.492 -3.332 1 85.06 113 PHE A CA 1
ATOM 885 C C . PHE A 1 113 ? -21.797 -6.805 -4.109 1 85.06 113 PHE A C 1
ATOM 887 O O . PHE A 1 113 ? -21.984 -7.922 -4.602 1 85.06 113 PHE A O 1
ATOM 894 N N . ALA A 1 114 ? -22.625 -5.887 -4.168 1 85.75 114 ALA A N 1
ATOM 895 C CA . ALA A 1 114 ? -23.875 -6.059 -4.902 1 85.75 114 ALA A CA 1
ATOM 896 C C . ALA A 1 114 ? -23.609 -6.402 -6.367 1 85.75 114 ALA A C 1
ATOM 898 O O . ALA A 1 114 ? -24.266 -7.27 -6.938 1 85.75 114 ALA A O 1
ATOM 899 N N . ARG A 1 115 ? -22.734 -5.664 -6.926 1 84.56 115 ARG A N 1
ATOM 900 C CA . ARG A 1 115 ? -22.359 -5.922 -8.312 1 84.56 115 ARG A CA 1
ATOM 901 C C . ARG A 1 115 ? -21.828 -7.336 -8.484 1 84.56 115 ARG A C 1
ATOM 903 O O . ARG A 1 115 ? -22.141 -8.016 -9.469 1 84.56 115 ARG A O 1
ATOM 910 N N . ALA A 1 116 ? -21.078 -7.773 -7.582 1 84.44 116 ALA A N 1
ATOM 911 C CA . ALA A 1 116 ? -20.5 -9.109 -7.645 1 84.44 116 ALA A CA 1
ATOM 912 C C . ALA A 1 116 ? -21.578 -10.188 -7.504 1 84.44 116 ALA A C 1
ATOM 914 O O . ALA A 1 116 ? -21.562 -11.188 -8.219 1 84.44 116 ALA A O 1
ATOM 915 N N . MET A 1 117 ? -22.5 -9.938 -6.668 1 85.06 117 MET A N 1
ATOM 916 C CA . MET A 1 117 ? -23.578 -10.906 -6.461 1 85.06 117 MET A CA 1
ATOM 917 C C . MET A 1 117 ? -24.5 -10.953 -7.668 1 85.06 117 MET A C 1
ATOM 919 O O . MET A 1 117 ? -24.984 -12.023 -8.039 1 85.06 117 MET A O 1
ATOM 923 N N . HIS A 1 118 ? -24.734 -9.859 -8.188 1 83.81 118 HIS A N 1
ATOM 924 C CA . HIS A 1 118 ? -25.578 -9.797 -9.375 1 83.81 118 HIS A CA 1
ATOM 925 C C . HIS A 1 118 ? -24.938 -10.531 -10.547 1 83.81 118 HIS A C 1
ATOM 927 O O . HIS A 1 118 ? -25.625 -11.234 -11.297 1 83.81 118 HIS A O 1
ATOM 933 N N . ALA A 1 119 ? -23.672 -10.367 -10.734 1 80.62 119 ALA A N 1
ATOM 934 C CA . ALA A 1 119 ? -22.938 -11.039 -11.805 1 80.62 119 ALA A CA 1
ATOM 935 C C . ALA A 1 119 ? -22.969 -12.555 -11.625 1 80.62 119 ALA A C 1
ATOM 937 O O . ALA A 1 119 ? -23.062 -13.305 -12.602 1 80.62 119 ALA A O 1
ATOM 938 N N . ARG A 1 120 ? -22.922 -12.938 -10.461 1 79.56 120 ARG A N 1
ATOM 939 C CA . ARG A 1 120 ? -22.969 -14.367 -10.164 1 79.56 120 ARG A CA 1
ATOM 940 C C . ARG A 1 120 ? -24.328 -14.961 -10.516 1 79.56 120 ARG A C 1
ATOM 942 O O . ARG A 1 120 ? -24.406 -16.062 -11.055 1 79.56 120 ARG A O 1
ATOM 949 N N . LYS A 1 121 ? -25.312 -14.312 -10.18 1 78.44 121 LYS A N 1
ATOM 950 C CA . LYS A 1 121 ? -26.672 -14.781 -10.461 1 78.44 121 LYS A CA 1
ATOM 951 C C . LYS A 1 121 ? -26.922 -14.852 -11.969 1 78.44 121 LYS A C 1
ATOM 953 O O . LYS A 1 121 ? -27.531 -15.805 -12.453 1 78.44 121 LYS A O 1
ATOM 958 N N . LYS A 1 122 ? -26.484 -13.953 -12.656 1 79 122 LYS A N 1
ATOM 959 C CA . LYS A 1 122 ? -26.688 -13.914 -14.102 1 79 122 LYS A CA 1
ATOM 960 C C . LYS A 1 122 ? -25.953 -15.07 -14.781 1 79 122 LYS A C 1
ATOM 962 O O . LYS A 1 122 ? -26.484 -15.672 -15.727 1 79 122 LYS A O 1
ATOM 967 N N . ASN A 1 123 ? -24.812 -15.367 -14.281 1 71 123 ASN A N 1
ATOM 968 C CA . ASN A 1 123 ? -24.047 -16.484 -14.844 1 71 123 ASN A CA 1
ATOM 969 C C . ASN A 1 123 ? -24.703 -17.828 -14.547 1 71 123 ASN A C 1
ATOM 971 O O . ASN A 1 123 ? -24.688 -18.719 -15.383 1 71 123 ASN A O 1
ATOM 975 N N . GLN A 1 124 ? -25.328 -17.906 -13.438 1 69.69 124 GLN A N 1
ATOM 976 C CA . GLN A 1 124 ? -26.047 -19.125 -13.07 1 69.69 124 GLN A CA 1
ATOM 977 C C . GLN A 1 124 ? -27.281 -19.312 -13.938 1 69.69 124 GLN A C 1
ATOM 979 O O . GLN A 1 124 ? -27.594 -20.422 -14.359 1 69.69 124 GLN A O 1
ATOM 984 N N . TYR A 1 125 ? -27.891 -18.234 -14.164 1 69.44 125 TYR A N 1
ATOM 985 C CA . TYR A 1 125 ? -29.078 -18.297 -15.008 1 69.44 125 TYR A CA 1
ATOM 986 C C . TYR A 1 125 ? -28.719 -18.609 -16.453 1 69.44 125 TYR A C 1
ATOM 988 O O . TYR A 1 125 ? -29.406 -19.375 -17.125 1 69.44 125 TYR A O 1
ATOM 996 N N . SER A 1 126 ? -27.672 -18.062 -16.891 1 67.62 126 SER A N 1
ATOM 997 C CA . SER A 1 126 ? -27.25 -18.297 -18.266 1 67.62 126 SER A CA 1
ATOM 998 C C . SER A 1 126 ? -26.797 -19.734 -18.469 1 67.62 126 SER A C 1
ATOM 1000 O O . SER A 1 126 ? -27.062 -20.328 -19.516 1 67.62 126 SER A O 1
ATOM 1002 N N . ASP A 1 127 ? -26.156 -20.297 -17.5 1 62.88 127 ASP A N 1
ATOM 1003 C CA . ASP A 1 127 ? -25.734 -21.703 -17.578 1 62.88 127 ASP A CA 1
ATOM 1004 C C . ASP A 1 127 ? -26.922 -22.641 -17.547 1 62.88 127 ASP A C 1
ATOM 1006 O O . ASP A 1 127 ? -26.906 -23.688 -18.188 1 62.88 127 ASP A O 1
ATOM 1010 N N . GLN A 1 128 ? -27.906 -22.328 -16.859 1 63.25 128 GLN A N 1
ATOM 1011 C CA . GLN A 1 128 ? -29.109 -23.156 -16.812 1 63.25 128 GLN A CA 1
ATOM 1012 C C . GLN A 1 128 ? -29.891 -23.062 -18.109 1 63.25 128 GLN A C 1
ATOM 1014 O O . GLN A 1 128 ? -30.547 -24.031 -18.516 1 63.25 128 GLN A O 1
ATOM 1019 N N . THR A 1 129 ? -29.797 -21.984 -18.688 1 61.53 129 THR A N 1
ATOM 1020 C CA . THR A 1 129 ? -30.562 -21.812 -19.922 1 61.53 129 THR A CA 1
ATOM 1021 C C . THR A 1 129 ? -29.812 -22.438 -21.109 1 61.53 129 THR A C 1
ATOM 1023 O O . THR A 1 129 ? -30.391 -22.656 -22.172 1 61.53 129 THR A O 1
ATOM 1026 N N . SER A 1 130 ? -28.562 -22.656 -21.016 1 57.16 130 SER A N 1
ATOM 1027 C CA . SER A 1 130 ? -27.828 -23.281 -22.109 1 57.16 130 SER A CA 1
ATOM 1028 C C . SER A 1 130 ? -28.062 -24.781 -22.141 1 57.16 130 SER A C 1
ATOM 1030 O O . SER A 1 130 ? -27.344 -25.516 -22.844 1 57.16 130 SER A O 1
ATOM 1032 N N . PRO A 1 131 ? -28.812 -25.375 -21.266 1 53.44 131 PRO A N 1
ATOM 1033 C CA . PRO A 1 131 ? -28.953 -26.828 -21.406 1 53.44 131 PRO A CA 1
ATOM 1034 C C . PRO A 1 131 ? -29.438 -27.25 -22.797 1 53.44 131 PRO A C 1
ATOM 1036 O O . PRO A 1 131 ? -28.859 -28.156 -23.406 1 53.44 131 PRO A O 1
ATOM 1039 N N . HIS A 1 132 ? -30.828 -27.25 -22.891 1 50.72 132 HIS A N 1
ATOM 1040 C CA . HIS A 1 132 ? -31.719 -28.141 -23.625 1 50.72 132 HIS A CA 1
ATOM 1041 C C . HIS A 1 132 ? -31.688 -27.828 -25.125 1 50.72 132 HIS A C 1
ATOM 1043 O O . HIS A 1 132 ? -32.469 -28.406 -25.906 1 50.72 132 HIS A O 1
ATOM 1049 N N . LEU A 1 133 ? -30.953 -26.828 -25.531 1 52.75 133 LEU A N 1
ATOM 1050 C CA . LEU A 1 133 ? -31.031 -26.703 -26.984 1 52.75 133 LEU A CA 1
ATOM 1051 C C . LEU A 1 133 ? -30.297 -27.844 -27.672 1 52.75 133 LEU A C 1
ATOM 1053 O O . LEU A 1 133 ? -30.484 -28.094 -28.859 1 52.75 133 LEU A O 1
ATOM 1057 N N . THR A 1 134 ? -29.438 -28.531 -26.938 1 50.62 134 THR A N 1
ATOM 1058 C CA . THR A 1 134 ? -28.75 -29.641 -27.594 1 50.62 134 THR A CA 1
ATOM 1059 C C . THR A 1 134 ? -29.625 -30.891 -27.578 1 50.62 134 THR A C 1
ATOM 1061 O O . THR A 1 134 ? -29.266 -31.906 -28.188 1 50.62 134 THR A O 1
ATOM 1064 N N . ASP A 1 135 ? -30.609 -30.984 -26.766 1 46.03 135 ASP A N 1
ATOM 1065 C CA . ASP A 1 135 ? -31.438 -32.188 -26.797 1 46.03 135 ASP A CA 1
ATOM 1066 C C . ASP A 1 135 ? -32.5 -32.094 -27.875 1 46.03 135 ASP A C 1
ATOM 1068 O O . ASP A 1 135 ? -33.375 -32.969 -27.969 1 46.03 135 ASP A O 1
ATOM 1072 N N . LEU A 1 136 ? -32.5 -30.938 -28.609 1 37.44 136 LEU A N 1
ATOM 1073 C CA . LEU A 1 136 ? -33.281 -31.094 -29.812 1 37.44 136 LEU A CA 1
ATOM 1074 C C . LEU A 1 136 ? -32.438 -31.609 -30.969 1 37.44 136 LEU A C 1
ATOM 1076 O O . LEU A 1 136 ? -31.312 -31.156 -31.156 1 37.44 136 LEU A O 1
ATOM 1080 N N . MET B 1 1 ? -5.914 -20.75 1.021 1 70.94 1 MET B N 1
ATOM 1081 C CA . MET B 1 1 ? -4.926 -20.453 2.051 1 70.94 1 MET B CA 1
ATOM 1082 C C . MET B 1 1 ? -5.285 -21.125 3.369 1 70.94 1 MET B C 1
ATOM 1084 O O . MET B 1 1 ? -6.465 -21.312 3.674 1 70.94 1 MET B O 1
ATOM 1088 N N . SER B 1 2 ? -4.129 -21.406 4.094 1 80.81 2 SER B N 1
ATOM 1089 C CA . SER B 1 2 ? -4.359 -22.047 5.387 1 80.81 2 SER B CA 1
ATOM 1090 C C . SER B 1 2 ? -4.883 -21.031 6.41 1 80.81 2 SER B C 1
ATOM 1092 O O . SER B 1 2 ? -4.625 -19.844 6.297 1 80.81 2 SER B O 1
ATOM 1094 N N . LYS B 1 3 ? -5.629 -21.391 7.43 1 84.56 3 LYS B N 1
ATOM 1095 C CA . LYS B 1 3 ? -6.191 -20.562 8.484 1 84.56 3 LYS B CA 1
ATOM 1096 C C . LYS B 1 3 ? -5.09 -19.859 9.281 1 84.56 3 LYS B C 1
ATOM 1098 O O . LYS B 1 3 ? -5.238 -18.703 9.672 1 84.56 3 LYS B O 1
ATOM 1103 N N . VAL B 1 4 ? -4.098 -20.578 9.453 1 85.19 4 VAL B N 1
ATOM 1104 C CA . VAL B 1 4 ? -2.977 -20.047 10.227 1 85.19 4 VAL B CA 1
ATOM 1105 C C . VAL B 1 4 ? -2.346 -18.875 9.484 1 85.19 4 VAL B C 1
ATOM 1107 O O . VAL B 1 4 ? -2.016 -17.844 10.094 1 85.19 4 VAL B O 1
ATOM 1110 N N . SER B 1 5 ? -2.213 -18.922 8.219 1 82.56 5 SER B N 1
ATOM 1111 C CA . SER B 1 5 ? -1.63 -17.859 7.402 1 82.56 5 SER B CA 1
ATOM 1112 C C . SER B 1 5 ? -2.52 -16.625 7.387 1 82.56 5 SER B C 1
ATOM 1114 O O . SER B 1 5 ? -2.023 -15.5 7.434 1 82.56 5 SER B O 1
ATOM 1116 N N . ILE B 1 6 ? -3.76 -16.859 7.418 1 83.44 6 ILE B N 1
ATOM 1117 C CA . ILE B 1 6 ? -4.723 -15.766 7.461 1 83.44 6 ILE B CA 1
ATOM 1118 C C . ILE B 1 6 ? -4.605 -15.023 8.789 1 83.44 6 ILE B C 1
ATOM 1120 O O . ILE B 1 6 ? -4.508 -13.797 8.828 1 83.44 6 ILE B O 1
ATOM 1124 N N . PHE B 1 7 ? -4.598 -15.773 9.805 1 83.69 7 PHE B N 1
ATOM 1125 C CA . PHE B 1 7 ? -4.492 -15.203 11.141 1 83.69 7 PHE B CA 1
ATOM 1126 C C . PHE B 1 7 ? -3.211 -14.391 11.281 1 83.69 7 PHE B C 1
ATOM 1128 O O . PHE B 1 7 ? -3.225 -13.289 11.836 1 83.69 7 PHE B O 1
ATOM 1135 N N . LYS B 1 8 ? -2.182 -14.891 10.773 1 84.38 8 LYS B N 1
ATOM 1136 C CA . LYS B 1 8 ? -0.896 -14.203 10.867 1 84.38 8 LYS B CA 1
ATOM 1137 C C . LYS B 1 8 ? -0.921 -12.875 10.117 1 84.38 8 LYS B C 1
ATOM 1139 O O . LYS B 1 8 ? -0.355 -11.883 10.578 1 84.38 8 LYS B O 1
ATOM 1144 N N . ALA B 1 9 ? -1.543 -12.914 9.008 1 83.81 9 ALA B N 1
ATOM 1145 C CA . ALA B 1 9 ? -1.621 -11.695 8.203 1 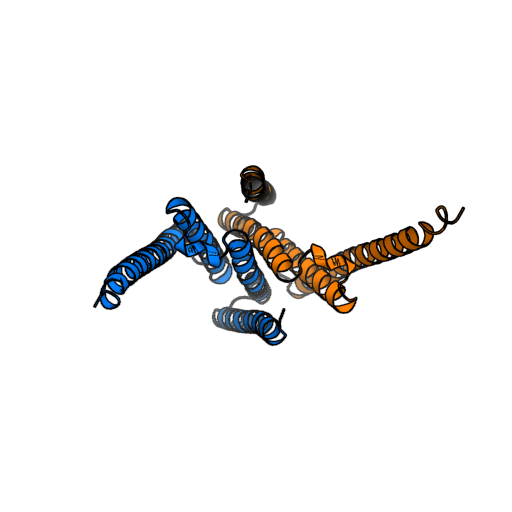83.81 9 ALA B CA 1
ATOM 1146 C C . ALA B 1 9 ? -2.424 -10.617 8.922 1 83.81 9 ALA B C 1
ATOM 1148 O O . ALA B 1 9 ? -1.979 -9.469 9.031 1 83.81 9 ALA B O 1
ATOM 1149 N N . TYR B 1 10 ? -3.51 -10.945 9.531 1 89.94 10 TYR B N 1
ATOM 1150 C CA . TYR B 1 10 ? -4.348 -9.984 10.242 1 89.94 10 TYR B CA 1
ATOM 1151 C C . TYR B 1 10 ? -3.691 -9.547 11.547 1 89.94 10 TYR B C 1
ATOM 1153 O O . TYR B 1 10 ? -3.695 -8.359 11.891 1 89.94 10 TYR B O 1
ATOM 1161 N N . PHE B 1 11 ? -3.172 -10.484 12.148 1 88 11 PHE B N 1
ATOM 1162 C CA . PHE B 1 11 ? -2.521 -10.172 13.422 1 88 11 PHE B CA 1
ATOM 1163 C C . PHE B 1 11 ? -1.346 -9.227 13.211 1 88 11 PHE B C 1
ATOM 1165 O O . PHE B 1 11 ? -1.167 -8.266 13.961 1 88 11 PHE B O 1
ATOM 1172 N N . GLY B 1 12 ? -0.519 -9.531 12.227 1 89.19 12 GLY B N 1
ATOM 1173 C CA . GLY B 1 12 ? 0.602 -8.656 11.922 1 89.19 12 GLY B CA 1
ATOM 1174 C C . GLY B 1 12 ? 0.181 -7.227 11.625 1 89.19 12 GLY B C 1
ATOM 1175 O O . GLY B 1 12 ? 0.81 -6.277 12.102 1 89.19 12 GLY B O 1
ATOM 1176 N N . ALA B 1 13 ? -0.85 -7.141 10.914 1 92.62 13 ALA B N 1
ATOM 1177 C CA . ALA B 1 13 ? -1.347 -5.816 10.555 1 92.62 13 ALA B CA 1
ATOM 1178 C C . ALA B 1 13 ? -1.856 -5.066 11.781 1 92.62 13 ALA B C 1
ATOM 1180 O O . ALA B 1 13 ? -1.517 -3.898 11.984 1 92.62 13 ALA B O 1
ATOM 1181 N N . VAL B 1 14 ? -2.627 -5.715 12.602 1 93.5 14 VAL B N 1
ATOM 1182 C CA . VAL B 1 14 ? -3.209 -5.098 13.789 1 93.5 14 VAL B CA 1
ATOM 1183 C C . VAL B 1 14 ? -2.105 -4.754 14.789 1 93.5 14 VAL B C 1
ATOM 1185 O O . VAL B 1 14 ? -2.102 -3.664 15.367 1 93.5 14 VAL B O 1
ATOM 1188 N N . PHE B 1 15 ? -1.213 -5.68 14.938 1 95.19 15 PHE B N 1
ATOM 1189 C CA . PHE B 1 15 ? -0.125 -5.492 15.883 1 95.19 15 PHE B CA 1
ATOM 1190 C C . PHE B 1 15 ? 0.739 -4.301 15.492 1 95.19 15 PHE B C 1
ATOM 1192 O O . PHE B 1 15 ? 1.015 -3.428 16.328 1 95.19 15 PHE B O 1
ATOM 1199 N N . LEU B 1 16 ? 1.205 -4.297 14.305 1 94.88 16 LEU B N 1
ATOM 1200 C CA . LEU B 1 16 ? 2.049 -3.203 13.836 1 94.88 16 LEU B CA 1
ATOM 1201 C C . LEU B 1 16 ? 1.301 -1.875 13.906 1 94.88 16 LEU B C 1
ATOM 1203 O O . LEU B 1 16 ? 1.884 -0.847 14.258 1 94.88 16 LEU B O 1
ATOM 1207 N N . THR B 1 17 ? 0.048 -1.861 13.57 1 96.06 17 THR B N 1
ATOM 1208 C CA . THR B 1 17 ? -0.771 -0.657 13.656 1 96.06 17 THR B CA 1
ATOM 1209 C C . THR B 1 17 ? -0.825 -0.141 15.086 1 96.06 17 THR B C 1
ATOM 1211 O O . THR B 1 17 ? -0.691 1.062 15.328 1 96.06 17 THR B O 1
ATOM 1214 N N . ALA B 1 18 ? -1.036 -1.046 16 1 95.88 18 ALA B N 1
ATOM 1215 C CA . ALA B 1 18 ? -1.094 -0.668 17.422 1 95.88 18 ALA B CA 1
ATOM 1216 C C . ALA B 1 18 ? 0.224 -0.047 17.875 1 95.88 18 ALA B C 1
ATOM 1218 O O . ALA B 1 18 ? 0.23 0.965 18.578 1 95.88 18 ALA B O 1
ATOM 1219 N N . ILE B 1 19 ? 1.309 -0.587 17.516 1 95.75 19 ILE B N 1
ATOM 1220 C CA . ILE B 1 19 ? 2.625 -0.075 17.875 1 95.75 19 ILE B CA 1
ATOM 1221 C C . ILE B 1 19 ? 2.791 1.348 17.344 1 95.75 19 ILE B C 1
ATOM 1223 O O . ILE B 1 19 ? 3.227 2.242 18.078 1 95.75 19 ILE B O 1
ATOM 1227 N N . ILE B 1 20 ? 2.432 1.512 16.078 1 95 20 ILE B N 1
ATOM 1228 C CA . ILE B 1 20 ? 2.594 2.812 15.445 1 95 20 ILE B CA 1
ATOM 1229 C C . ILE B 1 20 ? 1.666 3.83 16.109 1 95 20 ILE B C 1
ATOM 1231 O O . ILE B 1 20 ? 2.057 4.977 16.328 1 95 20 ILE B O 1
ATOM 1235 N N . ALA B 1 21 ? 0.469 3.434 16.422 1 94.62 21 ALA B N 1
ATOM 1236 C CA . ALA B 1 21 ? -0.476 4.332 17.078 1 94.62 21 ALA B CA 1
ATOM 1237 C C . ALA B 1 21 ? 0.028 4.746 18.453 1 94.62 21 ALA B C 1
ATOM 1239 O O . ALA B 1 21 ? -0.029 5.926 18.812 1 94.62 21 ALA B O 1
ATOM 1240 N N . ILE B 1 22 ? 0.484 3.824 19.156 1 95.56 22 ILE B N 1
ATOM 1241 C CA . ILE B 1 22 ? 0.996 4.09 20.484 1 95.56 22 ILE B CA 1
ATOM 1242 C C . ILE B 1 22 ? 2.217 5.004 20.406 1 95.56 22 ILE B C 1
ATOM 1244 O O . ILE B 1 22 ? 2.334 5.969 21.156 1 95.56 22 ILE B O 1
ATOM 1248 N N . ALA B 1 23 ? 3.1 4.727 19.531 1 93.75 23 ALA B N 1
ATOM 1249 C CA . ALA B 1 23 ? 4.289 5.551 19.344 1 93.75 23 ALA B CA 1
ATOM 1250 C C . ALA B 1 23 ? 3.914 6.977 18.953 1 93.75 23 ALA B C 1
ATOM 1252 O O . ALA B 1 23 ? 4.504 7.938 19.453 1 93.75 23 ALA B O 1
ATOM 1253 N N . ALA B 1 24 ? 2.977 7.055 18.062 1 93.31 24 ALA B N 1
ATOM 1254 C CA . ALA B 1 24 ? 2.523 8.375 17.641 1 93.31 24 ALA B CA 1
ATOM 1255 C C . ALA B 1 24 ? 1.891 9.141 18.797 1 93.31 24 ALA B C 1
ATOM 1257 O O . ALA B 1 24 ? 2.109 10.344 18.953 1 93.31 24 ALA B O 1
ATOM 1258 N N . TRP B 1 25 ? 1.114 8.445 19.562 1 93.12 25 TRP B N 1
ATOM 1259 C CA . TRP B 1 25 ? 0.511 9.055 20.734 1 93.12 25 TRP B CA 1
ATOM 1260 C C . TRP B 1 25 ? 1.583 9.539 21.719 1 93.12 25 TRP B C 1
ATOM 1262 O O . TRP B 1 25 ? 1.49 10.648 22.25 1 93.12 25 TRP B O 1
ATOM 1272 N N . TRP B 1 26 ? 2.607 8.789 21.844 1 93.94 26 TRP B N 1
ATOM 1273 C CA . TRP B 1 26 ? 3.711 9.133 22.734 1 93.94 26 TRP B CA 1
ATOM 1274 C C . TRP B 1 26 ? 4.453 10.367 22.219 1 93.94 26 TRP B C 1
ATOM 1276 O O . TRP B 1 26 ? 5 11.141 23.016 1 93.94 26 TRP B O 1
ATOM 1286 N N . GLN B 1 27 ? 4.492 10.5 20.969 1 91.38 27 GLN B N 1
ATOM 1287 C CA . GLN B 1 27 ? 5.191 11.625 20.359 1 91.38 27 GLN B CA 1
ATOM 1288 C C . GLN B 1 27 ? 4.344 12.891 20.406 1 91.38 27 GLN B C 1
ATOM 1290 O O . GLN B 1 27 ? 4.809 13.977 20.047 1 91.38 27 GLN B O 1
ATOM 1295 N N . GLY B 1 28 ? 3.006 12.789 20.766 1 91.56 28 GLY B N 1
ATOM 1296 C CA . GLY B 1 28 ? 2.16 13.961 20.938 1 91.56 28 GLY B CA 1
ATOM 1297 C C . GLY B 1 28 ? 1.345 14.289 19.703 1 91.56 28 GLY B C 1
ATOM 1298 O O . GLY B 1 28 ? 0.845 15.406 19.562 1 91.56 28 GLY B O 1
ATOM 1299 N N . ASP B 1 29 ? 1.309 13.328 18.828 1 91 29 ASP B N 1
ATOM 1300 C CA . ASP B 1 29 ? 0.514 13.562 17.625 1 91 29 ASP B CA 1
ATOM 1301 C C . ASP B 1 29 ? -0.968 13.711 17.969 1 91 29 ASP B C 1
ATOM 1303 O O . ASP B 1 29 ? -1.45 13.102 18.922 1 91 29 ASP B O 1
ATOM 1307 N N . ASN B 1 30 ? -1.615 14.57 17.188 1 92 30 ASN B N 1
ATOM 1308 C CA . ASN B 1 30 ? -3.061 14.664 17.375 1 92 30 ASN B CA 1
ATOM 1309 C C . ASN B 1 30 ? -3.775 13.438 16.812 1 92 30 ASN B C 1
ATOM 1311 O O . ASN B 1 30 ? -3.166 12.617 16.125 1 92 30 ASN B O 1
ATOM 1315 N N . ALA B 1 31 ? -5.035 13.227 17.078 1 92.62 31 ALA B N 1
ATOM 1316 C CA . ALA B 1 31 ? -5.812 12.031 16.75 1 92.62 31 ALA B CA 1
ATOM 1317 C C . ALA B 1 31 ? -5.875 11.828 15.234 1 92.62 31 ALA B C 1
ATOM 1319 O O . ALA B 1 31 ? -5.82 10.688 14.758 1 92.62 31 ALA B O 1
ATOM 1320 N N . THR B 1 32 ? -6 12.875 14.484 1 92.06 32 THR B N 1
ATOM 1321 C CA . THR B 1 32 ? -6.078 12.789 13.031 1 92.06 32 THR B CA 1
ATOM 1322 C C . THR B 1 32 ? -4.773 12.266 12.445 1 92.06 32 THR B C 1
ATOM 1324 O O . THR B 1 32 ? -4.781 11.414 11.555 1 92.06 32 THR B O 1
ATOM 1327 N N . THR B 1 33 ? -3.695 12.766 12.984 1 90.44 33 THR B N 1
ATOM 1328 C CA . THR B 1 33 ? -2.387 12.312 12.523 1 90.44 33 THR B CA 1
ATOM 1329 C C . THR B 1 33 ? -2.166 10.844 12.875 1 90.44 33 THR B C 1
ATOM 1331 O O . THR B 1 33 ? -1.634 10.086 12.062 1 90.44 33 THR B O 1
ATOM 1334 N N . ILE B 1 34 ? -2.539 10.469 14.023 1 93.94 34 ILE B N 1
ATOM 1335 C CA . ILE B 1 34 ? -2.414 9.078 14.445 1 93.94 34 ILE B CA 1
ATOM 1336 C C . ILE B 1 34 ? -3.211 8.18 13.508 1 93.94 34 ILE B C 1
ATOM 1338 O O . ILE B 1 34 ? -2.725 7.125 13.086 1 93.94 34 ILE B O 1
ATOM 1342 N N . PHE B 1 35 ? -4.387 8.617 13.211 1 94.62 35 PHE B N 1
ATOM 1343 C CA . PHE B 1 35 ? -5.254 7.855 12.32 1 94.62 35 PHE B CA 1
ATOM 1344 C C . PHE B 1 35 ? -4.613 7.695 10.945 1 94.62 35 PHE B C 1
ATOM 1346 O O . PHE B 1 35 ? -4.633 6.609 10.367 1 94.62 35 PHE B O 1
ATOM 1353 N N . HIS B 1 36 ? -4.016 8.711 10.383 1 94.19 36 HIS B N 1
ATOM 1354 C CA . HIS B 1 36 ? -3.357 8.656 9.086 1 94.19 36 HIS B CA 1
ATOM 1355 C C . HIS B 1 36 ? -2.186 7.68 9.102 1 94.19 36 HIS B C 1
ATOM 1357 O O . HIS B 1 36 ? -2.027 6.875 8.18 1 94.19 36 HIS B O 1
ATOM 1363 N N . LYS B 1 37 ? -1.415 7.762 10.18 1 94.31 37 LYS B N 1
ATOM 1364 C CA . LYS B 1 37 ? -0.28 6.852 10.32 1 94.31 37 LYS B CA 1
ATOM 1365 C C . LYS B 1 37 ? -0.745 5.402 10.414 1 94.31 37 LYS B C 1
ATOM 1367 O O . LYS B 1 37 ? -0.119 4.504 9.844 1 94.31 37 LYS B O 1
ATOM 1372 N N . ALA B 1 38 ? -1.805 5.258 11.086 1 95 38 ALA B N 1
ATOM 1373 C CA . ALA B 1 38 ? -2.361 3.92 11.273 1 95 38 ALA B CA 1
ATOM 1374 C C . ALA B 1 38 ? -2.84 3.342 9.945 1 95 38 ALA B C 1
ATOM 1376 O O . ALA B 1 38 ? -2.754 2.131 9.719 1 95 38 ALA B O 1
ATOM 1377 N N . LEU B 1 39 ? -3.322 4.164 9.078 1 95.69 39 LEU B N 1
ATOM 1378 C CA . LEU B 1 39 ? -3.832 3.717 7.785 1 95.69 39 LEU B CA 1
ATOM 1379 C C . LEU B 1 39 ? -2.691 3.283 6.871 1 95.69 39 LEU B C 1
ATOM 1381 O O . LEU B 1 39 ? -2.887 2.459 5.977 1 95.69 39 LEU B O 1
ATOM 1385 N N . VAL B 1 40 ? -1.526 3.771 7.113 1 96.62 40 VAL B N 1
ATOM 1386 C CA . VAL B 1 40 ? -0.382 3.51 6.246 1 96.62 40 VAL B CA 1
ATOM 1387 C C . VAL B 1 40 ? 0.115 2.082 6.465 1 96.62 40 VAL B C 1
ATOM 1389 O O . VAL B 1 40 ? 0.641 1.453 5.543 1 96.62 40 VAL B O 1
ATOM 1392 N N . VAL B 1 41 ? -0.135 1.502 7.598 1 96.81 41 VAL B N 1
ATOM 1393 C CA . VAL B 1 41 ? 0.45 0.227 8 1 96.81 41 VAL B CA 1
ATOM 1394 C C . VAL B 1 41 ? -0.108 -0.896 7.125 1 96.81 41 VAL B C 1
ATOM 1396 O O . VAL B 1 41 ? 0.649 -1.608 6.465 1 96.81 41 VAL B O 1
ATOM 1399 N N . PRO B 1 42 ? -1.399 -1.007 7.098 1 96 42 PRO B N 1
ATOM 1400 C CA . PRO B 1 42 ? -1.892 -2.08 6.23 1 96 42 PRO B CA 1
ATOM 1401 C C . PRO B 1 42 ? -1.565 -1.845 4.758 1 96 42 PRO B C 1
ATOM 1403 O O . PRO B 1 42 ? -1.355 -2.801 4.008 1 96 42 PRO B O 1
ATOM 1406 N N . LEU B 1 43 ? -1.534 -0.609 4.348 1 96.88 43 LEU B N 1
ATOM 1407 C CA . LEU B 1 43 ? -1.146 -0.314 2.973 1 96.88 43 LEU B CA 1
ATOM 1408 C C . LEU B 1 43 ? 0.271 -0.803 2.691 1 96.88 43 LEU B C 1
ATOM 1410 O O . LEU B 1 43 ? 0.531 -1.396 1.642 1 96.88 43 LEU B O 1
ATOM 1414 N N . TYR B 1 44 ? 1.157 -0.549 3.631 1 97 44 TYR B N 1
ATOM 1415 C CA . TYR B 1 44 ? 2.549 -0.964 3.498 1 97 44 TYR B CA 1
ATOM 1416 C C . TYR B 1 44 ? 2.662 -2.482 3.434 1 97 44 TYR B C 1
ATOM 1418 O O . TYR B 1 44 ? 3.35 -3.023 2.564 1 97 44 TYR B O 1
ATOM 1426 N N . LEU B 1 45 ? 1.968 -3.184 4.32 1 96.88 45 LEU B N 1
ATOM 1427 C CA . LEU B 1 45 ? 2.049 -4.641 4.387 1 96.88 45 LEU B CA 1
ATOM 1428 C C . LEU B 1 45 ? 1.491 -5.273 3.115 1 96.88 45 LEU B C 1
ATOM 1430 O O . LEU B 1 45 ? 2.102 -6.184 2.551 1 96.88 45 LEU B O 1
ATOM 1434 N N . LEU B 1 46 ? 0.404 -4.723 2.695 1 96.56 46 LEU B N 1
ATOM 1435 C CA . LEU B 1 46 ? -0.201 -5.242 1.474 1 96.56 46 LEU B CA 1
ATOM 1436 C C . LEU B 1 46 ? 0.639 -4.875 0.254 1 96.56 46 LEU B C 1
ATOM 1438 O O . LEU B 1 46 ? 0.735 -5.652 -0.696 1 96.56 46 LEU B O 1
ATOM 1442 N N . ALA B 1 47 ? 1.186 -3.713 0.258 1 97.06 47 ALA B N 1
ATOM 1443 C CA . ALA B 1 47 ? 2.045 -3.295 -0.847 1 97.06 47 ALA B CA 1
ATOM 1444 C C . ALA B 1 47 ? 3.258 -4.215 -0.976 1 97.06 47 ALA B C 1
ATOM 1446 O O . ALA B 1 47 ? 3.664 -4.562 -2.086 1 97.06 47 ALA B O 1
ATOM 1447 N N . SER B 1 48 ? 3.828 -4.559 0.16 1 95.75 48 SER B N 1
ATOM 1448 C CA . SER B 1 48 ? 4.953 -5.488 0.155 1 95.75 48 SER B CA 1
ATOM 1449 C C . SER B 1 48 ? 4.555 -6.832 -0.453 1 95.75 48 SER B C 1
ATOM 1451 O O . SER B 1 48 ? 5.305 -7.406 -1.247 1 95.75 48 SER B O 1
ATOM 1453 N N . THR B 1 49 ? 3.395 -7.223 -0.088 1 93.94 49 THR B N 1
ATOM 1454 C CA . THR B 1 49 ? 2.871 -8.461 -0.661 1 93.94 49 THR B CA 1
ATOM 1455 C C . THR B 1 49 ? 2.625 -8.297 -2.158 1 93.94 49 THR B C 1
ATOM 1457 O O . THR B 1 49 ? 2.877 -9.219 -2.936 1 93.94 49 THR B O 1
ATOM 1460 N N . GLY B 1 50 ? 2.109 -7.176 -2.529 1 94.81 50 GLY B N 1
ATOM 1461 C CA . GLY B 1 50 ? 1.89 -6.898 -3.941 1 94.81 50 GLY B CA 1
ATOM 1462 C C . GLY B 1 50 ? 3.168 -6.91 -4.758 1 94.81 50 GLY B C 1
ATOM 1463 O O . GLY B 1 50 ? 3.195 -7.438 -5.871 1 94.81 50 GLY B O 1
ATOM 1464 N N . LEU B 1 51 ? 4.156 -6.352 -4.191 1 94.81 51 LEU B N 1
ATOM 1465 C CA . LEU B 1 51 ? 5.441 -6.352 -4.879 1 94.81 51 LEU B CA 1
ATOM 1466 C C . LEU B 1 51 ? 5.949 -7.773 -5.086 1 94.81 51 LEU B C 1
ATOM 1468 O O . LEU B 1 51 ? 6.473 -8.102 -6.152 1 94.81 51 LEU B O 1
ATOM 1472 N N . ARG B 1 52 ? 5.738 -8.609 -4.133 1 93 52 ARG B N 1
ATOM 1473 C CA . ARG B 1 52 ? 6.188 -9.992 -4.203 1 93 52 ARG B CA 1
ATOM 1474 C C . ARG B 1 52 ? 5.375 -10.781 -5.223 1 93 52 ARG B C 1
ATOM 1476 O O . ARG B 1 52 ? 5.836 -11.797 -5.742 1 93 52 ARG B O 1
ATOM 1483 N N . SER B 1 53 ? 4.211 -10.297 -5.461 1 90.31 53 SER B N 1
ATOM 1484 C CA . SER B 1 53 ? 3.43 -10.953 -6.504 1 90.31 53 SER B CA 1
ATOM 1485 C C . SER B 1 53 ? 4.039 -10.719 -7.883 1 90.31 53 SER B C 1
ATOM 1487 O O . SER B 1 53 ? 3.928 -11.57 -8.766 1 90.31 53 SER B O 1
ATOM 1489 N N . TYR B 1 54 ? 4.695 -9.586 -8.078 1 90.12 54 TYR B N 1
ATOM 1490 C CA . TYR B 1 54 ? 5.387 -9.289 -9.328 1 90.12 54 TYR B CA 1
ATOM 1491 C C . TYR B 1 54 ? 6.77 -9.93 -9.344 1 90.12 54 TYR B C 1
ATOM 1493 O O . TYR B 1 54 ? 7.309 -10.227 -10.414 1 90.12 54 TYR B O 1
ATOM 1501 N N . PHE B 1 55 ? 7.312 -10.109 -8.164 1 91.81 55 PHE B N 1
ATOM 1502 C CA . PHE B 1 55 ? 8.641 -10.695 -7.992 1 91.81 55 PHE B CA 1
ATOM 1503 C C . PHE B 1 55 ? 8.586 -11.898 -7.062 1 91.81 55 PHE B C 1
ATOM 1505 O O . PHE B 1 55 ? 9.086 -11.844 -5.938 1 91.81 55 PHE B O 1
ATOM 1512 N N . PRO B 1 56 ? 8.109 -13.016 -7.605 1 89.5 56 PRO B N 1
ATOM 1513 C CA . PRO B 1 56 ? 7.941 -14.188 -6.742 1 89.5 56 PRO B CA 1
ATOM 1514 C C . PRO B 1 56 ? 9.266 -14.688 -6.164 1 89.5 56 PRO B C 1
ATOM 1516 O O . PRO B 1 56 ? 10.289 -14.672 -6.852 1 89.5 56 PRO B O 1
ATOM 1519 N N . GLU B 1 57 ? 9.141 -15.133 -4.945 1 87 57 GLU B N 1
ATOM 1520 C CA . GLU B 1 57 ? 10.32 -15.562 -4.199 1 87 57 GLU B CA 1
ATOM 1521 C C . GLU B 1 57 ? 10.961 -16.797 -4.836 1 87 57 GLU B C 1
ATOM 1523 O O . GLU B 1 57 ? 12.172 -16.984 -4.77 1 87 57 GLU B O 1
ATOM 1528 N N . ILE B 1 58 ? 10.188 -17.656 -5.465 1 83.19 58 ILE B N 1
ATOM 1529 C CA . ILE B 1 58 ? 10.648 -18.906 -6.051 1 83.19 58 ILE B CA 1
ATOM 1530 C C . ILE B 1 58 ? 11.664 -18.625 -7.152 1 83.19 58 ILE B C 1
ATOM 1532 O O . ILE B 1 58 ? 12.523 -19.453 -7.449 1 83.19 58 ILE B O 1
ATOM 1536 N N . PHE B 1 59 ? 11.672 -17.422 -7.637 1 86.56 59 PHE B N 1
ATOM 1537 C CA . PHE B 1 59 ? 12.539 -17.109 -8.766 1 86.56 59 PHE B CA 1
ATOM 1538 C C . PHE B 1 59 ? 13.727 -16.266 -8.32 1 86.56 59 PHE B C 1
ATOM 1540 O O . PHE B 1 59 ? 14.516 -15.805 -9.148 1 86.56 59 PHE B O 1
ATOM 1547 N N . ASP B 1 60 ? 13.867 -16.047 -7.078 1 85.38 60 ASP B N 1
ATOM 1548 C CA . ASP B 1 60 ? 14.906 -15.156 -6.566 1 85.38 60 ASP B CA 1
ATOM 1549 C C . ASP B 1 60 ? 16.297 -15.656 -6.965 1 85.38 60 ASP B C 1
ATOM 1551 O O . ASP B 1 60 ? 17.156 -14.867 -7.324 1 85.38 60 ASP B O 1
ATOM 1555 N N . SER B 1 61 ? 16.5 -16.938 -6.898 1 81.75 61 SER B N 1
ATOM 1556 C CA . SER B 1 61 ? 17.812 -17.516 -7.172 1 81.75 61 SER B CA 1
ATOM 1557 C C . SER B 1 61 ? 18.109 -17.516 -8.664 1 81.75 61 SER B C 1
ATOM 1559 O O . SER B 1 61 ? 19.281 -17.516 -9.062 1 81.75 61 SER B O 1
ATOM 1561 N N . LYS B 1 62 ? 17.141 -17.531 -9.461 1 84.62 62 LYS B N 1
ATOM 1562 C CA . LYS B 1 62 ? 17.312 -17.625 -10.914 1 84.62 62 LYS B CA 1
ATOM 1563 C C . LYS B 1 62 ? 17.188 -16.25 -11.562 1 84.62 62 LYS B C 1
ATOM 1565 O O . LYS B 1 62 ? 17.5 -16.094 -12.75 1 84.62 62 LYS B O 1
ATOM 1570 N N . ARG B 1 63 ? 16.766 -15.352 -10.812 1 85.5 63 ARG B N 1
ATOM 1571 C CA . ARG B 1 63 ? 16.547 -14.016 -11.359 1 85.5 63 ARG B CA 1
ATOM 1572 C C . ARG B 1 63 ? 17.859 -13.352 -11.734 1 85.5 63 ARG B C 1
ATOM 1574 O O . ARG B 1 63 ? 18.859 -13.492 -11.023 1 85.5 63 ARG B O 1
ATOM 1581 N N . GLY B 1 64 ? 17.828 -12.648 -12.812 1 88.06 64 GLY B N 1
ATOM 1582 C CA . GLY B 1 64 ? 19 -11.906 -13.227 1 88.06 64 GLY B CA 1
ATOM 1583 C C . GLY B 1 64 ? 19.375 -10.805 -12.266 1 88.06 64 GLY B C 1
ATOM 1584 O O . GLY B 1 64 ? 18.594 -10.445 -11.375 1 88.06 64 GLY B O 1
ATOM 1585 N N . ILE B 1 65 ? 20.531 -10.266 -12.422 1 88.44 65 ILE B N 1
ATOM 1586 C CA . ILE B 1 65 ? 21.078 -9.234 -11.555 1 88.44 65 ILE B CA 1
ATOM 1587 C C . ILE B 1 65 ? 20.203 -7.98 -11.641 1 88.44 65 ILE B C 1
ATOM 1589 O O . ILE B 1 65 ? 19.922 -7.336 -10.625 1 88.44 65 ILE B O 1
ATOM 1593 N N . LEU B 1 66 ? 19.75 -7.668 -12.805 1 89.06 66 LEU B N 1
ATOM 1594 C CA . LEU B 1 66 ? 18.938 -6.469 -13 1 89.06 66 LEU B CA 1
ATOM 1595 C C . LEU B 1 66 ? 17.578 -6.613 -12.32 1 89.06 66 LEU B C 1
ATOM 1597 O O . LEU B 1 66 ? 17.078 -5.66 -11.719 1 89.06 66 LEU B O 1
ATOM 1601 N N . GLY B 1 67 ? 17 -7.832 -12.484 1 89.44 67 GLY B N 1
ATOM 1602 C CA . GLY B 1 67 ? 15.727 -8.102 -11.812 1 89.44 67 GLY B CA 1
ATOM 1603 C C . GLY B 1 67 ? 15.836 -8.07 -10.297 1 89.44 67 GLY B C 1
ATOM 1604 O O . GLY B 1 67 ? 14.93 -7.59 -9.617 1 89.44 67 GLY B O 1
ATOM 1605 N N . THR B 1 68 ? 16.938 -8.516 -9.859 1 90.38 68 THR B N 1
ATOM 1606 C CA . THR B 1 68 ? 17.188 -8.508 -8.422 1 90.38 68 THR B CA 1
ATOM 1607 C C . THR B 1 68 ? 17.391 -7.082 -7.91 1 90.38 68 THR B C 1
ATOM 1609 O O . THR B 1 68 ? 16.859 -6.715 -6.859 1 90.38 68 THR B O 1
ATOM 1612 N N . LEU B 1 69 ? 18.094 -6.367 -8.656 1 90.69 69 LEU B N 1
ATOM 1613 C CA . LEU B 1 69 ? 18.297 -4.965 -8.305 1 90.69 69 LEU B CA 1
ATOM 1614 C C . LEU B 1 69 ? 16.984 -4.207 -8.305 1 90.69 69 LEU B C 1
ATOM 1616 O O . LEU B 1 69 ? 16.719 -3.424 -7.391 1 90.69 69 LEU B O 1
ATOM 1620 N N . GLU B 1 70 ? 16.203 -4.438 -9.32 1 92.12 70 GLU B N 1
ATOM 1621 C CA . GLU B 1 70 ? 14.898 -3.785 -9.422 1 92.12 70 GLU B CA 1
ATOM 1622 C C . GLU B 1 70 ? 14.031 -4.102 -8.203 1 92.12 70 GLU B C 1
ATOM 1624 O O . GLU B 1 70 ? 13.422 -3.205 -7.621 1 92.12 70 GLU B O 1
ATOM 1629 N N . PHE B 1 71 ? 14.008 -5.32 -7.875 1 92.81 71 PHE B N 1
ATOM 1630 C CA . PHE B 1 71 ? 13.203 -5.742 -6.734 1 92.81 71 PHE B CA 1
ATOM 1631 C C . PHE B 1 71 ? 13.656 -5.035 -5.465 1 92.81 71 PHE B C 1
ATOM 1633 O O . PHE B 1 71 ? 12.836 -4.516 -4.707 1 92.81 71 PHE B O 1
ATOM 1640 N N . HIS B 1 72 ? 14.914 -4.965 -5.195 1 93 72 HIS B N 1
ATOM 1641 C CA . HIS B 1 72 ? 15.406 -4.422 -3.936 1 93 72 HIS B CA 1
ATOM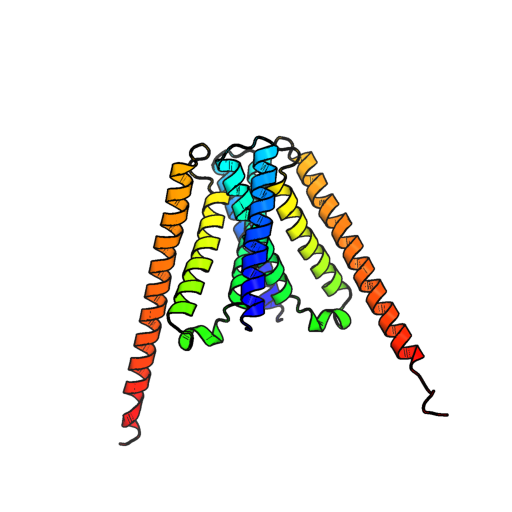 1642 C C . HIS B 1 72 ? 15.273 -2.902 -3.9 1 93 72 HIS B C 1
ATOM 1644 O O . HIS B 1 72 ? 15.039 -2.32 -2.84 1 93 72 HIS B O 1
ATOM 1650 N N . ILE B 1 73 ? 15.359 -2.283 -5.016 1 93.25 73 ILE B N 1
ATOM 1651 C CA . ILE B 1 73 ? 15.117 -0.846 -5.078 1 93.25 73 ILE B CA 1
ATOM 1652 C C . ILE B 1 73 ? 13.648 -0.557 -4.773 1 93.25 73 ILE B C 1
ATOM 1654 O O . ILE B 1 73 ? 13.336 0.323 -3.967 1 93.25 73 ILE B O 1
ATOM 1658 N N . LEU B 1 74 ? 12.781 -1.326 -5.43 1 95.38 74 LEU B N 1
ATOM 1659 C CA . LEU B 1 74 ? 11.352 -1.122 -5.227 1 95.38 74 LEU B CA 1
ATOM 1660 C C . LEU B 1 74 ? 10.953 -1.446 -3.793 1 95.38 74 LEU B C 1
ATOM 1662 O O . LEU B 1 74 ? 10.172 -0.716 -3.182 1 95.38 74 LEU B O 1
ATOM 1666 N N . ASN B 1 75 ? 11.484 -2.518 -3.342 1 95.44 75 ASN B N 1
ATOM 1667 C CA . ASN B 1 75 ? 11.227 -2.902 -1.96 1 95.44 75 ASN B CA 1
ATOM 1668 C C . ASN B 1 75 ? 11.695 -1.831 -0.98 1 95.44 75 ASN B C 1
ATOM 1670 O O . ASN B 1 75 ? 11 -1.525 -0.007 1 95.44 75 ASN B O 1
ATOM 1674 N N . SER B 1 76 ? 12.82 -1.342 -1.208 1 95.94 76 SER B N 1
ATOM 1675 C CA . SER B 1 76 ? 13.352 -0.276 -0.368 1 95.94 76 SER B CA 1
ATOM 1676 C C . SER B 1 76 ? 12.531 1.002 -0.506 1 95.94 76 SER B C 1
ATOM 1678 O O . SER B 1 76 ? 12.383 1.756 0.458 1 95.94 76 SER B O 1
ATOM 1680 N N . ALA B 1 77 ? 12.094 1.255 -1.653 1 96.44 77 ALA B N 1
ATOM 1681 C CA . ALA B 1 77 ? 11.266 2.436 -1.879 1 96.44 77 ALA B CA 1
ATOM 1682 C C . ALA B 1 77 ? 9.969 2.355 -1.078 1 96.44 77 ALA B C 1
ATOM 1684 O O . ALA B 1 77 ? 9.523 3.352 -0.5 1 96.44 77 ALA B O 1
ATOM 1685 N N . ILE B 1 78 ? 9.359 1.205 -1.049 1 96.88 78 ILE B N 1
ATOM 1686 C CA . ILE B 1 78 ? 8.141 0.986 -0.277 1 96.88 78 ILE B CA 1
ATOM 1687 C C . ILE B 1 78 ? 8.43 1.187 1.209 1 96.88 78 ILE B C 1
ATOM 1689 O O . ILE B 1 78 ? 7.652 1.838 1.914 1 96.88 78 ILE B O 1
ATOM 1693 N N . LEU B 1 79 ? 9.492 0.654 1.61 1 96.25 79 LEU B N 1
ATOM 1694 C CA . LEU B 1 79 ? 9.891 0.805 3.006 1 96.25 79 LEU B CA 1
ATOM 1695 C C . LEU B 1 79 ? 10.164 2.27 3.338 1 96.25 79 LEU B C 1
ATOM 1697 O O . LEU B 1 79 ? 9.758 2.756 4.395 1 96.25 79 LEU B O 1
ATOM 1701 N N . ALA B 1 80 ? 10.891 2.902 2.479 1 95.81 80 ALA B N 1
ATOM 1702 C CA . ALA B 1 80 ? 11.18 4.32 2.676 1 95.81 80 ALA B CA 1
ATOM 1703 C C . ALA B 1 80 ? 9.898 5.141 2.744 1 95.81 80 ALA B C 1
ATOM 1705 O O . ALA B 1 80 ? 9.766 6.031 3.584 1 95.81 80 ALA B O 1
ATOM 1706 N N . ALA B 1 81 ? 8.992 4.848 1.831 1 96.5 81 ALA B N 1
ATOM 1707 C CA . ALA B 1 81 ? 7.703 5.535 1.838 1 96.5 81 ALA B CA 1
ATOM 1708 C C . ALA B 1 81 ? 6.984 5.344 3.172 1 96.5 81 ALA B C 1
ATOM 1710 O O . ALA B 1 81 ? 6.434 6.293 3.729 1 96.5 81 ALA B O 1
ATOM 1711 N N . PHE B 1 82 ? 6.992 4.141 3.672 1 96.31 82 PHE B N 1
ATOM 1712 C CA . PHE B 1 82 ? 6.391 3.836 4.965 1 96.31 82 PHE B CA 1
ATOM 1713 C C . PHE B 1 82 ? 7.016 4.684 6.066 1 96.31 82 PHE B C 1
ATOM 1715 O O . PHE B 1 82 ? 6.301 5.32 6.844 1 96.31 82 PHE B O 1
ATOM 1722 N N . PHE B 1 83 ? 8.297 4.754 6.098 1 94.75 83 PHE B N 1
ATOM 1723 C CA . PHE B 1 83 ? 9.008 5.484 7.141 1 94.75 83 PHE B CA 1
ATOM 1724 C C . PHE B 1 83 ? 8.727 6.977 7.047 1 94.75 83 PHE B C 1
ATOM 1726 O O . PHE B 1 83 ? 8.484 7.637 8.062 1 94.75 83 PHE B O 1
ATOM 1733 N N . ILE B 1 84 ? 8.719 7.453 5.902 1 94.12 84 ILE B N 1
ATOM 1734 C CA . ILE B 1 84 ? 8.5 8.883 5.707 1 94.12 84 ILE B CA 1
ATOM 1735 C C . ILE B 1 84 ? 7.074 9.242 6.125 1 94.12 84 ILE B C 1
ATOM 1737 O O . ILE B 1 84 ? 6.855 10.258 6.797 1 94.12 84 ILE B O 1
ATOM 1741 N N . LEU B 1 85 ? 6.125 8.445 5.809 1 94.25 85 LEU B N 1
ATOM 1742 C CA . LEU B 1 85 ? 4.723 8.75 6.066 1 94.25 85 LEU B CA 1
ATOM 1743 C C . LEU B 1 85 ? 4.383 8.547 7.539 1 94.25 85 LEU B C 1
ATOM 1745 O O . LEU B 1 85 ? 3.516 9.234 8.078 1 94.25 85 LEU B O 1
ATOM 1749 N N . VAL B 1 86 ? 5.066 7.629 8.148 1 93.44 86 VAL B N 1
ATOM 1750 C CA . VAL B 1 86 ? 4.746 7.289 9.531 1 93.44 86 VAL B CA 1
ATOM 1751 C C . VAL B 1 86 ? 5.57 8.148 10.484 1 93.44 86 VAL B C 1
ATOM 1753 O O . VAL B 1 86 ? 5.047 8.688 11.461 1 93.44 86 VAL B O 1
ATOM 1756 N N . LEU B 1 87 ? 6.789 8.281 10.18 1 88.94 87 LEU B N 1
ATOM 1757 C CA . LEU B 1 87 ? 7.645 9.031 11.094 1 88.94 87 LEU B CA 1
ATOM 1758 C C . LEU B 1 87 ? 7.59 10.523 10.797 1 88.94 87 LEU B C 1
ATOM 1760 O O . LEU B 1 87 ? 7.77 11.344 11.695 1 88.94 87 LEU B O 1
ATOM 1764 N N . ARG B 1 88 ? 7.355 10.883 9.539 1 82.62 88 ARG B N 1
ATOM 1765 C CA . ARG B 1 88 ? 7.285 12.258 9.07 1 82.62 88 ARG B CA 1
ATOM 1766 C C . ARG B 1 88 ? 8.484 13.062 9.562 1 82.62 88 ARG B C 1
ATOM 1768 O O . ARG B 1 88 ? 8.32 14.109 10.195 1 82.62 88 ARG B O 1
ATOM 1775 N N . PRO B 1 89 ? 9.609 12.508 9.07 1 72.81 89 PRO B N 1
ATOM 1776 C CA . PRO B 1 89 ? 10.773 13.305 9.477 1 72.81 89 PRO B CA 1
ATOM 1777 C C . PRO B 1 89 ? 10.859 14.641 8.742 1 72.81 89 PRO B C 1
ATOM 1779 O O . PRO B 1 89 ? 10.445 14.742 7.586 1 72.81 89 PRO B O 1
ATOM 1782 N N . PHE B 1 90 ? 11.195 15.688 9.336 1 76.44 90 PHE B N 1
ATOM 1783 C CA . PHE B 1 90 ? 11.438 17 8.758 1 76.44 90 PHE B CA 1
ATOM 1784 C C . PHE B 1 90 ? 10.172 17.547 8.094 1 76.44 90 PHE B C 1
ATOM 1786 O O . PHE B 1 90 ? 10.188 17.891 6.914 1 76.44 90 PHE B O 1
ATOM 1793 N N . PRO B 1 91 ? 9.047 17.656 8.766 1 73.25 91 PRO B N 1
ATOM 1794 C CA . PRO B 1 91 ? 7.746 17.953 8.164 1 73.25 91 PRO B CA 1
ATOM 1795 C C . PRO B 1 91 ? 7.734 19.297 7.43 1 73.25 91 PRO B C 1
ATOM 1797 O O . PRO B 1 91 ? 6.914 19.5 6.535 1 73.25 91 PRO B O 1
ATOM 1800 N N . ASP B 1 92 ? 8.711 20.078 7.613 1 80.25 92 ASP B N 1
ATOM 1801 C CA . ASP B 1 92 ? 8.656 21.391 6.988 1 80.25 92 ASP B CA 1
ATOM 1802 C C . ASP B 1 92 ? 9.82 21.578 6.016 1 80.25 92 ASP B C 1
ATOM 1804 O O . ASP B 1 92 ? 10.047 22.688 5.512 1 80.25 92 ASP B O 1
ATOM 1808 N N . ASP B 1 93 ? 10.484 20.484 5.707 1 89.88 93 ASP B N 1
ATOM 1809 C CA . ASP B 1 93 ? 11.648 20.594 4.836 1 89.88 93 ASP B CA 1
ATOM 1810 C C . ASP B 1 93 ? 11.641 19.484 3.779 1 89.88 93 ASP B C 1
ATOM 1812 O O . ASP B 1 93 ? 12.102 18.375 4.031 1 89.88 93 ASP B O 1
ATOM 1816 N N . ILE B 1 94 ? 11.227 19.906 2.588 1 91 94 ILE B N 1
ATOM 1817 C CA . ILE B 1 94 ? 11.109 18.938 1.508 1 91 94 ILE B CA 1
ATOM 1818 C C . ILE B 1 94 ? 12.5 18.422 1.124 1 91 94 ILE B C 1
ATOM 1820 O O . ILE B 1 94 ? 12.656 17.25 0.782 1 91 94 ILE B O 1
ATOM 1824 N N . GLY B 1 95 ? 13.445 19.25 1.18 1 92.06 95 GLY B N 1
ATOM 1825 C CA . GLY B 1 95 ? 14.797 18.859 0.838 1 92.06 95 GLY B CA 1
ATOM 1826 C C . GLY B 1 95 ? 15.328 17.734 1.712 1 92.06 95 GLY B C 1
ATOM 1827 O O . GLY B 1 95 ? 15.766 16.688 1.205 1 92.06 95 GLY B O 1
ATOM 1828 N N . ASN B 1 96 ? 15.195 17.906 2.967 1 91.25 96 ASN B N 1
ATOM 1829 C CA . ASN B 1 96 ? 15.672 16.906 3.904 1 91.25 96 ASN B CA 1
ATOM 1830 C C . ASN B 1 96 ? 14.836 15.625 3.82 1 91.25 96 ASN B C 1
ATOM 1832 O O . ASN B 1 96 ? 15.352 14.523 4.016 1 91.25 96 ASN B O 1
ATOM 1836 N N . GLN B 1 97 ? 13.656 15.703 3.504 1 92 97 GLN B N 1
ATOM 1837 C CA . GLN B 1 97 ? 12.812 14.516 3.355 1 92 97 GLN B CA 1
ATOM 1838 C C . GLN B 1 97 ? 13.227 13.695 2.139 1 92 97 GLN B C 1
ATOM 1840 O O . GLN B 1 97 ? 13.273 12.469 2.199 1 92 97 GLN B O 1
ATOM 1845 N N . LEU B 1 98 ? 13.492 14.484 1.134 1 93.19 98 LEU B N 1
ATOM 1846 C CA . LEU B 1 98 ? 13.922 13.805 -0.082 1 93.19 98 LEU B CA 1
ATOM 1847 C C . LEU B 1 98 ? 15.258 13.094 0.134 1 93.19 98 LEU B C 1
ATOM 1849 O O . LEU B 1 98 ? 15.438 11.953 -0.296 1 93.19 98 LEU B O 1
ATOM 1853 N N . VAL B 1 99 ? 16.094 13.766 0.767 1 92.12 99 VAL B N 1
ATOM 1854 C CA . VAL B 1 99 ? 17.391 13.188 1.06 1 92.12 99 VAL B CA 1
ATOM 1855 C C . VAL B 1 99 ? 17.219 11.93 1.906 1 92.12 99 VAL B C 1
ATOM 1857 O O . VAL B 1 99 ? 17.844 10.898 1.642 1 92.12 99 VAL B O 1
ATOM 1860 N N . SER B 1 100 ? 16.406 12.016 2.865 1 91.31 100 SER B N 1
ATOM 1861 C CA . SER B 1 100 ? 16.141 10.867 3.725 1 91.31 100 SER B CA 1
ATOM 1862 C C . SER B 1 100 ? 15.531 9.711 2.936 1 91.31 100 SER B C 1
ATOM 1864 O O . SER B 1 100 ? 15.891 8.555 3.139 1 91.31 100 SER B O 1
ATOM 1866 N N . PHE B 1 101 ? 14.641 10.062 2.111 1 94.12 101 PHE B N 1
ATOM 1867 C CA . PHE B 1 101 ? 13.969 9.062 1.292 1 94.12 101 PHE B CA 1
ATOM 1868 C C . PHE B 1 101 ? 14.977 8.305 0.431 1 94.12 101 PHE B C 1
ATOM 1870 O O . PHE B 1 101 ? 15.023 7.078 0.462 1 94.12 101 PHE B O 1
ATOM 1877 N N . PHE B 1 102 ? 15.781 9.031 -0.263 1 94.25 102 PHE B N 1
ATOM 1878 C CA . PHE B 1 102 ? 16.734 8.422 -1.186 1 94.25 102 PHE B CA 1
ATOM 1879 C C . PHE B 1 102 ? 17.859 7.73 -0.425 1 94.25 102 PHE B C 1
ATOM 1881 O O . PHE B 1 102 ? 18.375 6.703 -0.868 1 94.25 102 PHE B O 1
ATOM 1888 N N . PHE B 1 103 ? 18.172 8.266 0.685 1 92.62 103 PHE B N 1
ATOM 1889 C CA . PHE B 1 103 ? 19.172 7.609 1.521 1 92.62 103 PHE B CA 1
ATOM 1890 C C . PHE B 1 103 ? 18.672 6.242 1.977 1 92.62 103 PHE B C 1
ATOM 1892 O O . PHE B 1 103 ? 19.422 5.262 1.932 1 92.62 103 PHE B O 1
ATOM 1899 N N . LEU B 1 104 ? 17.438 6.238 2.354 1 92.06 104 LEU B N 1
ATOM 1900 C CA . LEU B 1 104 ? 16.875 4.98 2.83 1 92.06 104 LEU B CA 1
ATOM 1901 C C . LEU B 1 104 ? 16.797 3.955 1.703 1 92.06 104 LEU B C 1
ATOM 1903 O O . LEU B 1 104 ? 17.094 2.775 1.913 1 92.06 104 LEU B O 1
ATOM 1907 N N . ILE B 1 105 ? 16.422 4.438 0.605 1 94.75 105 ILE B N 1
ATOM 1908 C CA . ILE B 1 105 ? 16.359 3.543 -0.545 1 94.75 105 ILE B CA 1
ATOM 1909 C C . ILE B 1 105 ? 17.75 2.977 -0.832 1 94.75 105 ILE B C 1
ATOM 1911 O O . ILE B 1 105 ? 17.906 1.764 -0.985 1 94.75 105 ILE B O 1
ATOM 1915 N N . ALA B 1 106 ? 18.625 3.893 -0.899 1 93.19 106 ALA B N 1
ATOM 1916 C CA . ALA B 1 106 ? 19.984 3.494 -1.231 1 93.19 106 ALA B CA 1
ATOM 1917 C C . ALA B 1 106 ? 20.562 2.562 -0.168 1 93.19 106 ALA B C 1
ATOM 1919 O O . ALA B 1 106 ? 21.156 1.53 -0.492 1 93.19 106 ALA B O 1
ATOM 1920 N N . PHE B 1 107 ? 20.359 2.871 1.002 1 91.56 107 PHE B N 1
ATOM 1921 C CA . PHE B 1 107 ? 20.953 2.123 2.105 1 91.56 107 PHE B CA 1
ATOM 1922 C C . PHE B 1 107 ? 20.328 0.736 2.215 1 91.56 107 PHE B C 1
ATOM 1924 O O . PHE B 1 107 ? 21.031 -0.271 2.201 1 91.56 107 PHE B O 1
ATOM 1931 N N . THR B 1 108 ? 19.078 0.668 2.303 1 90.44 108 THR B N 1
ATOM 1932 C CA . THR B 1 108 ? 18.406 -0.614 2.473 1 90.44 108 THR B CA 1
ATOM 1933 C C . THR B 1 108 ? 18.453 -1.431 1.185 1 90.44 108 THR B C 1
ATOM 1935 O O . THR B 1 108 ? 18.594 -2.654 1.226 1 90.44 108 THR B O 1
ATOM 1938 N N . GLY B 1 109 ? 18.328 -0.714 0.086 1 88.56 109 GLY B N 1
ATOM 1939 C CA . GLY B 1 109 ? 18.422 -1.399 -1.192 1 88.56 109 GLY B CA 1
ATOM 1940 C C . GLY B 1 109 ? 19.766 -2.07 -1.406 1 88.56 109 GLY B C 1
ATOM 1941 O O . GLY B 1 109 ? 19.828 -3.232 -1.816 1 88.56 109 GLY B O 1
ATOM 1942 N N . THR B 1 110 ? 20.719 -1.324 -1.108 1 87.44 110 THR B N 1
ATOM 1943 C CA . THR B 1 110 ? 22.062 -1.851 -1.287 1 87.44 110 THR B CA 1
ATOM 1944 C C . THR B 1 110 ? 22.328 -2.99 -0.309 1 87.44 110 THR B C 1
ATOM 1946 O O . THR B 1 110 ? 22.906 -4.016 -0.685 1 87.44 110 THR B O 1
ATOM 1949 N N . ALA B 1 111 ? 21.984 -2.799 0.871 1 86.69 111 ALA B N 1
ATOM 1950 C CA . ALA B 1 111 ? 22.188 -3.822 1.889 1 86.69 111 ALA B CA 1
ATOM 1951 C C . ALA B 1 111 ? 21.484 -5.121 1.522 1 86.69 111 ALA B C 1
ATOM 1953 O O . ALA B 1 111 ? 22.062 -6.203 1.597 1 86.69 111 ALA B O 1
ATOM 1954 N N . ASN B 1 112 ? 20.297 -4.98 1.117 1 86.62 112 ASN B N 1
ATOM 1955 C CA . ASN B 1 112 ? 19.516 -6.16 0.761 1 86.62 112 ASN B CA 1
ATOM 1956 C C . ASN B 1 112 ? 20.016 -6.797 -0.529 1 86.62 112 ASN B C 1
ATOM 1958 O O . ASN B 1 112 ? 20.031 -8.023 -0.658 1 86.62 112 ASN B O 1
ATOM 1962 N N . PHE B 1 113 ? 20.422 -5.965 -1.366 1 85 113 PHE B N 1
ATOM 1963 C CA . PHE B 1 113 ? 20.984 -6.473 -2.611 1 85 113 PHE B CA 1
ATOM 1964 C C . PHE B 1 113 ? 22.266 -7.246 -2.348 1 85 113 PHE B C 1
ATOM 1966 O O . PHE B 1 113 ? 22.469 -8.336 -2.885 1 85 113 PHE B O 1
ATOM 1973 N N . ALA B 1 114 ? 23.078 -6.684 -1.601 1 85.25 114 ALA B N 1
ATOM 1974 C CA . ALA B 1 114 ? 24.344 -7.332 -1.255 1 85.25 114 ALA B CA 1
ATOM 1975 C C . ALA B 1 114 ? 24.094 -8.68 -0.584 1 85.25 114 ALA B C 1
ATOM 1977 O O . ALA B 1 114 ? 24.781 -9.664 -0.881 1 85.25 114 ALA B O 1
ATOM 1978 N N . ARG B 1 115 ? 23.203 -8.672 0.328 1 84.25 115 ARG B N 1
ATOM 1979 C CA . ARG B 1 115 ? 22.859 -9.906 1.018 1 84.25 115 ARG B CA 1
ATOM 1980 C C . ARG B 1 115 ? 22.344 -10.953 0.037 1 84.25 115 ARG B C 1
ATOM 1982 O O . ARG B 1 115 ? 22.688 -12.133 0.142 1 84.25 115 ARG B O 1
ATOM 1989 N N . ALA B 1 116 ? 21.609 -10.555 -0.873 1 84.12 116 ALA B N 1
ATOM 1990 C CA . ALA B 1 116 ? 21.047 -11.469 -1.865 1 84.12 116 ALA B CA 1
ATOM 1991 C C . ALA B 1 116 ? 22.141 -12.023 -2.777 1 84.12 116 ALA B C 1
ATOM 1993 O O . ALA B 1 116 ? 22.141 -13.219 -3.094 1 84.12 116 ALA B O 1
ATOM 1994 N N . MET B 1 117 ? 23.047 -11.203 -3.107 1 84.75 117 MET B N 1
ATOM 1995 C CA . MET B 1 117 ? 24.125 -11.633 -3.982 1 84.75 117 MET B CA 1
ATOM 1996 C C . MET B 1 117 ? 25.078 -12.578 -3.248 1 84.75 117 MET B C 1
ATOM 1998 O O . MET B 1 117 ? 25.578 -13.539 -3.834 1 84.75 117 MET B O 1
ATOM 2002 N N . HIS B 1 118 ? 25.312 -12.242 -2.072 1 83.56 118 HIS B N 1
ATOM 2003 C CA . HIS B 1 118 ? 26.172 -13.102 -1.27 1 83.56 118 HIS B CA 1
ATOM 2004 C C . HIS B 1 118 ? 25.578 -14.484 -1.091 1 83.56 118 HIS B C 1
ATOM 2006 O O . HIS B 1 118 ? 26.281 -15.492 -1.151 1 83.56 118 HIS B O 1
ATOM 2012 N N . ALA B 1 119 ? 24.281 -14.547 -0.846 1 80.12 119 ALA B N 1
ATOM 2013 C CA . ALA B 1 119 ? 23.594 -15.82 -0.682 1 80.12 119 ALA B CA 1
ATOM 2014 C C . ALA B 1 119 ? 23.641 -16.641 -1.967 1 80.12 119 ALA B C 1
ATOM 2016 O O . ALA B 1 119 ? 23.766 -17.875 -1.923 1 80.12 119 ALA B O 1
ATOM 2017 N N . ARG B 1 120 ? 23.594 -15.992 -3.004 1 79.62 120 ARG B N 1
ATOM 2018 C CA . ARG B 1 120 ? 23.656 -16.656 -4.297 1 79.62 120 ARG B CA 1
ATOM 2019 C C . ARG B 1 120 ? 25.031 -17.281 -4.535 1 79.62 120 ARG B C 1
ATOM 2021 O O . ARG B 1 120 ? 25.141 -18.391 -5.043 1 79.62 120 ARG B O 1
ATOM 2028 N N . LYS B 1 121 ? 25.984 -16.578 -4.242 1 77.62 121 LYS B N 1
ATOM 2029 C CA . LYS B 1 121 ? 27.344 -17.062 -4.422 1 77.62 121 LYS B CA 1
ATOM 2030 C C . LYS B 1 121 ? 27.625 -18.266 -3.52 1 77.62 121 LYS B C 1
ATOM 2032 O O . LYS B 1 121 ? 28.266 -19.234 -3.939 1 77.62 121 LYS B O 1
ATOM 2037 N N . LYS B 1 122 ? 27.203 -18.219 -2.377 1 78.38 122 LYS B N 1
ATOM 2038 C CA . LYS B 1 122 ? 27.422 -19.312 -1.426 1 78.38 122 LYS B CA 1
ATOM 2039 C C . LYS B 1 122 ? 26.719 -20.594 -1.879 1 78.38 122 LYS B C 1
ATOM 2041 O O . LYS B 1 122 ? 27.266 -21.688 -1.735 1 78.38 122 LYS B O 1
ATOM 2046 N N . ASN B 1 123 ? 25.594 -20.406 -2.412 1 70.06 123 ASN B N 1
ATOM 2047 C CA . ASN B 1 123 ? 24.859 -21.578 -2.902 1 70.06 123 ASN B CA 1
ATOM 2048 C C . ASN B 1 123 ? 25.531 -22.188 -4.129 1 70.06 123 ASN B C 1
ATOM 2050 O O . ASN B 1 123 ? 25.531 -23.406 -4.293 1 70.06 123 ASN B O 1
ATOM 2054 N N . GLN B 1 124 ? 26.109 -21.344 -4.883 1 69.31 124 GLN B N 1
ATOM 2055 C CA . GLN B 1 124 ? 26.828 -21.828 -6.051 1 69.31 124 GLN B CA 1
ATOM 2056 C C . GLN B 1 124 ? 28.094 -22.562 -5.645 1 69.31 124 GLN B C 1
ATOM 2058 O O . GLN B 1 124 ? 28.438 -23.594 -6.234 1 69.31 124 GLN B O 1
ATOM 2063 N N . TYR B 1 125 ? 28.703 -22.031 -4.684 1 68.81 125 TYR B N 1
ATOM 2064 C CA . TYR B 1 125 ? 29.906 -22.672 -4.195 1 68.81 125 TYR B CA 1
ATOM 2065 C C . TYR B 1 125 ? 29.594 -23.984 -3.504 1 68.81 125 TYR B C 1
ATOM 2067 O O . TYR B 1 125 ? 30.312 -24.984 -3.668 1 68.81 125 TYR B O 1
ATOM 2075 N N . SER B 1 126 ? 28.578 -23.984 -2.783 1 66.94 126 SER B N 1
ATOM 2076 C CA . SER B 1 126 ? 28.188 -25.203 -2.078 1 66.94 126 SER B CA 1
ATOM 2077 C C . SER B 1 126 ? 27.766 -26.297 -3.055 1 66.94 126 SER B C 1
ATOM 2079 O O . SER B 1 126 ? 28.062 -27.484 -2.838 1 66.94 126 SER B O 1
ATOM 2081 N N . ASP B 1 127 ? 27.125 -25.891 -4.078 1 61.5 127 ASP B N 1
ATOM 2082 C CA . ASP B 1 127 ? 26.734 -26.859 -5.105 1 61.5 127 ASP B CA 1
ATOM 2083 C C . ASP B 1 127 ? 27.953 -27.391 -5.848 1 61.5 127 ASP B C 1
ATOM 2085 O O . ASP B 1 127 ? 27.969 -28.562 -6.246 1 61.5 127 ASP B O 1
ATOM 2089 N N . GLN B 1 128 ? 28.906 -26.578 -6.004 1 61.91 128 GLN B N 1
ATOM 2090 C CA . GLN B 1 128 ? 30.141 -27.016 -6.668 1 61.91 128 GLN B CA 1
ATOM 2091 C C . GLN B 1 128 ? 30.969 -27.906 -5.75 1 61.91 128 GLN B C 1
ATOM 2093 O O . GLN B 1 128 ? 31.672 -28.812 -6.219 1 61.91 128 GLN B O 1
ATOM 2098 N N . THR B 1 129 ? 30.875 -27.547 -4.531 1 59.38 129 THR B N 1
ATOM 2099 C CA . THR B 1 129 ? 31.672 -28.344 -3.596 1 59.38 129 THR B CA 1
ATOM 2100 C C . THR B 1 129 ? 30.969 -29.688 -3.312 1 59.38 129 THR B C 1
ATOM 2102 O O . THR B 1 129 ? 31.562 -30.578 -2.723 1 59.38 129 THR B O 1
ATOM 2105 N N . SER B 1 130 ? 29.703 -29.797 -3.506 1 54.03 130 SER B N 1
ATOM 2106 C CA . SER B 1 130 ? 29.062 -31.094 -3.365 1 54.03 130 SER B CA 1
ATOM 2107 C C . SER B 1 130 ? 29.422 -32.031 -4.516 1 54.03 130 SER B C 1
ATOM 2109 O O . SER B 1 130 ? 28.625 -32.25 -5.418 1 54.03 130 SER B O 1
ATOM 2111 N N . PRO B 1 131 ? 30.562 -31.875 -5.066 1 50.69 131 PRO B N 1
ATOM 2112 C CA . PRO B 1 131 ? 30.984 -32.75 -6.152 1 50.69 131 PRO B CA 1
ATOM 2113 C C . PRO B 1 131 ? 30.734 -34.219 -5.84 1 50.69 131 PRO B C 1
ATOM 2115 O O . PRO B 1 131 ? 30.375 -34.562 -4.711 1 50.69 131 PRO B O 1
ATOM 2118 N N . HIS B 1 132 ? 31.922 -35.094 -6.348 1 47.31 132 HIS B N 1
ATOM 2119 C CA . HIS B 1 132 ? 32.531 -36.375 -6.711 1 47.31 132 HIS B CA 1
ATOM 2120 C C . HIS B 1 132 ? 32.688 -37.25 -5.488 1 47.31 132 HIS B C 1
ATOM 2122 O O . HIS B 1 132 ? 33.438 -38.25 -5.527 1 47.31 132 HIS B O 1
ATOM 2128 N N . LEU B 1 133 ? 32.156 -36.812 -4.406 1 50.56 133 LEU B N 1
ATOM 2129 C CA . LEU B 1 133 ? 32.344 -37.844 -3.402 1 50.56 133 LEU B CA 1
ATOM 2130 C C . LEU B 1 133 ? 31.625 -39.125 -3.822 1 50.56 133 LEU B C 1
ATOM 2132 O O . LEU B 1 133 ? 31.828 -40.188 -3.221 1 50.56 133 LEU B O 1
ATOM 2136 N N . THR B 1 134 ? 30.734 -39 -4.758 1 47.88 134 THR B N 1
ATOM 2137 C CA . THR B 1 134 ? 30.125 -40.25 -5.219 1 47.88 134 THR B CA 1
ATOM 2138 C C . THR B 1 134 ? 31.031 -40.938 -6.227 1 47.88 134 THR B C 1
ATOM 2140 O O . THR B 1 134 ? 30.719 -42.062 -6.664 1 47.88 134 THR B O 1
ATOM 2143 N N . ASP B 1 135 ? 31.969 -40.25 -6.82 1 43.62 135 ASP B N 1
ATOM 2144 C CA . ASP B 1 135 ? 32.844 -41 -7.738 1 43.62 135 ASP B CA 1
ATOM 2145 C C . ASP B 1 135 ? 33.969 -41.688 -6.984 1 43.62 135 ASP B C 1
ATOM 2147 O O . ASP B 1 135 ? 34.875 -42.219 -7.598 1 43.62 135 ASP B O 1
ATOM 2151 N N . LEU B 1 136 ? 33.906 -41.5 -5.582 1 37.22 136 LEU B N 1
ATOM 2152 C CA . LEU B 1 136 ? 34.75 -42.531 -4.953 1 37.22 136 LEU B CA 1
ATOM 2153 C C . LEU B 1 136 ? 33.906 -43.781 -4.629 1 37.22 136 LEU B C 1
ATOM 2155 O O . LEU B 1 136 ? 32.75 -43.656 -4.238 1 37.22 136 LEU B O 1
#

Sequence (272 aa):
MSKVSIFKAYFGAVFLTAIIAIAAWWQGDNATTIFHKALVVPLYLLASTGLRSYFPEIFDSKRGILGTLEFHILNSAILAAFFILVLRPFPDDIGNQLVSFFFLIAFTGTANFARAMHARKKNQYSDQTSPHLTDLMSKVSIFKAYFGAVFLTAIIAIAAWWQGDNATTIFHKALVVPLYLLASTGLRSYFPEIFDSKRGILGTLEFHILNSAILAAFFILVLRPFPDDIGNQLVSFFFLIAFTGTANFARAMHARKKNQYSDQTSPHLTDL

Nearest PDB structures (foldseek):
  8vy9-assembly1_R  TM=3.012E-01  e=3.057E+00  Homo sapiens
  5edl-assembly1_A  TM=6.628E-01  e=5.871E+00  Bacillus subtilis
  8vy9-assembly1_R  TM=2.861E-01  e=2.405E+00  Homo sapiens
  8vy7-assembly1_R  TM=3.377E-01  e=8.479E+00  Homo sapiens

Organism: Agrobacterium fabrum (strain C58 / ATCC 33970) (NCBI:txid176299)

Secondary structure (DSSP, 8-state):
--HHHHHHHHHHHHHHHHHHHHHHHHTT--HHHHHHHHHHHHHHHHHHHHHHHHS-GGGTTTS-HHHHHHHHHHHHHHHHHHHHHHH--STT-HHHHHHHHHHHHHHHHHHHHHHHHHHHHHHHHHHHHSSTTTT-/--HHHHHHHHHHHHHHHHHHHHHHHHTT--HHHHHHHHHHHHHHHHHHHHHHHHS-GGGTTTS-HHHHHHHHHHHHHHHHHHHHHHH--STT-HHHHHHHHHHHHHHHHHHHHHHHHHHHHHHHHHHHHS-SGGG-

Solvent-accessible surface area (backbone atoms only — not comparable to full-atom values): 14257 Å² total; per-residue (Å²): 132,60,69,67,59,52,51,50,54,53,48,50,42,52,51,53,26,49,53,52,34,52,52,33,51,72,72,64,50,53,71,42,56,32,52,53,37,36,51,46,43,52,33,46,57,25,18,54,46,17,50,36,69,78,51,48,73,91,43,58,86,75,46,50,71,66,58,47,48,49,48,28,41,52,51,17,42,53,51,27,42,48,48,43,64,58,65,44,60,57,74,88,33,51,66,61,36,50,50,50,38,53,46,38,19,51,51,51,14,48,53,52,40,51,52,52,53,51,54,50,52,52,52,52,52,51,59,62,65,63,54,65,72,72,78,102,133,61,70,67,59,52,49,50,55,53,47,51,42,52,50,53,26,51,53,52,35,51,50,33,52,72,72,64,51,54,69,44,55,30,50,54,36,37,50,47,43,52,33,46,57,25,16,54,47,16,49,37,70,76,52,47,73,90,43,57,86,74,45,50,71,66,57,47,48,49,49,28,42,53,53,17,42,52,51,27,43,48,48,45,65,58,66,43,61,55,72,87,34,50,67,60,36,50,50,50,38,52,46,38,19,52,51,49,14,47,53,52,41,50,52,52,52,53,54,51,52,50,52,52,48,51,57,59,68,62,57,61,69,76,77,99

Foldseek 3Di:
DDPVVVCVLVCVLVVVLVVLLVVCVVVVDDPVLSVQLSVLRNVLSVVLVVLCVVVPPVCLLVDDLVSLLVSLLVNQLSVLVNCCSSVVPPVPDPPVSVVSSVCSSVVRSVVVSVVSVVVNVVVVVVVVVPPCVVVD/DDPVVVCVLVCVLVVVLVVLLVVCVVVVDDPVLSVQLSVLRNVLSVVLVVLCVVVPPVCLLVDDLVSLLVSLLVNQLSVLVSCCSSVVPPVPDPVVSVVSSVCSSVVRSVVVSVVSVVVNVVVVVVVVVVDCPVVD

pLDDT: mean 86.88, std 11.85, range [37.22, 97.06]

Radius of gyration: 22.6 Å; Cα contacts (8 Å, |Δi|>4): 225; chains: 2; bounding box: 68×68×52 Å